Protein AF-A0A0G4H220-F1 (afdb_monomer)

Structure (mmCIF, N/CA/C/O backbone):
data_AF-A0A0G4H220-F1
#
_entry.id   AF-A0A0G4H220-F1
#
loop_
_atom_site.group_PDB
_atom_site.id
_atom_site.type_symbol
_atom_site.label_atom_id
_atom_site.label_alt_id
_atom_site.label_comp_id
_atom_site.label_asym_id
_atom_site.label_entity_id
_atom_site.label_seq_id
_atom_site.pdbx_PDB_ins_code
_atom_site.Cartn_x
_atom_site.Cartn_y
_atom_site.Cartn_z
_atom_site.occupancy
_atom_site.B_iso_or_equiv
_atom_site.auth_seq_id
_atom_site.auth_comp_id
_atom_site.auth_asym_id
_atom_site.auth_atom_id
_atom_site.pdbx_PDB_model_num
ATOM 1 N N . MET A 1 1 ? -36.417 -8.375 0.318 1.00 46.00 1 MET A N 1
ATOM 2 C CA . MET A 1 1 ? -36.221 -7.123 1.076 1.00 46.00 1 MET A CA 1
ATOM 3 C C . MET A 1 1 ? -35.565 -7.498 2.408 1.00 46.00 1 MET A C 1
ATOM 5 O O . MET A 1 1 ? -36.260 -7.709 3.387 1.00 46.00 1 MET A O 1
ATOM 9 N N . PHE A 1 2 ? -34.244 -7.704 2.404 1.00 44.09 2 PHE A N 1
ATOM 10 C CA . PHE A 1 2 ? -33.433 -8.088 3.571 1.00 44.09 2 PHE A CA 1
ATOM 11 C C . PHE A 1 2 ? -32.199 -7.177 3.580 1.00 44.09 2 PHE A C 1
ATOM 13 O O . PHE A 1 2 ? -31.219 -7.518 2.941 1.00 44.09 2 PHE A O 1
ATOM 20 N N . ASN A 1 3 ? -32.277 -5.989 4.188 1.00 45.78 3 ASN A N 1
ATOM 21 C CA . ASN A 1 3 ? -31.142 -5.046 4.247 1.00 45.78 3 ASN A CA 1
ATOM 22 C C . ASN A 1 3 ? -31.143 -4.159 5.513 1.00 45.78 3 ASN A C 1
ATOM 24 O O . ASN A 1 3 ? -30.631 -3.052 5.487 1.00 45.78 3 ASN A O 1
ATOM 28 N N . PHE A 1 4 ? -31.739 -4.612 6.625 1.00 47.53 4 PHE A N 1
ATOM 29 C CA . PHE A 1 4 ? -31.898 -3.774 7.831 1.00 47.53 4 PHE A CA 1
ATOM 30 C C . PHE A 1 4 ? -31.315 -4.355 9.131 1.00 47.53 4 PHE A C 1
ATOM 32 O O . PHE A 1 4 ? -31.505 -3.761 10.186 1.00 47.53 4 PHE A O 1
ATOM 39 N N . ILE A 1 5 ? -30.605 -5.492 9.100 1.00 49.41 5 ILE A N 1
ATOM 40 C CA . ILE A 1 5 ? -30.052 -6.107 10.330 1.00 49.41 5 ILE A CA 1
ATOM 41 C C . ILE A 1 5 ? -28.543 -5.852 10.508 1.00 49.41 5 ILE A C 1
ATOM 43 O O . ILE A 1 5 ? -28.019 -6.036 11.602 1.00 49.41 5 ILE A O 1
ATOM 47 N N . THR A 1 6 ? -27.829 -5.352 9.499 1.00 52.66 6 THR A N 1
ATOM 48 C CA . THR A 1 6 ? -26.380 -5.109 9.623 1.00 52.66 6 THR A CA 1
ATOM 49 C C . THR A 1 6 ? -26.038 -3.844 10.416 1.00 52.66 6 THR A C 1
ATOM 51 O O . THR A 1 6 ? -25.061 -3.855 11.157 1.00 52.66 6 THR A O 1
ATOM 54 N N . ASP A 1 7 ? -26.869 -2.799 10.380 1.00 45.06 7 ASP A N 1
ATOM 55 C CA . ASP A 1 7 ? -26.530 -1.514 11.024 1.00 45.06 7 ASP A CA 1
ATOM 56 C C . ASP A 1 7 ? -26.681 -1.512 12.556 1.00 45.06 7 ASP A C 1
ATOM 58 O O . ASP A 1 7 ? -26.101 -0.673 13.240 1.00 45.06 7 ASP A O 1
ATOM 62 N N . ALA A 1 8 ? -27.439 -2.452 13.131 1.00 49.69 8 ALA A N 1
ATOM 63 C CA . ALA A 1 8 ? -27.701 -2.477 14.574 1.00 49.69 8 ALA A CA 1
ATOM 64 C C . ALA A 1 8 ? -26.658 -3.267 15.386 1.00 49.69 8 ALA A C 1
ATOM 66 O O . ALA A 1 8 ? -26.559 -3.084 16.598 1.00 49.69 8 ALA A O 1
ATOM 67 N N . VAL A 1 9 ? -25.879 -4.143 14.741 1.00 54.00 9 VAL A N 1
ATOM 68 C CA . VAL A 1 9 ? -24.847 -4.959 15.414 1.00 54.00 9 VAL A CA 1
ATOM 69 C C . VAL A 1 9 ? -23.484 -4.258 15.399 1.00 54.00 9 VAL A C 1
ATOM 71 O O . VAL A 1 9 ? -22.640 -4.488 16.264 1.00 54.00 9 VAL A O 1
ATOM 74 N N . PHE A 1 10 ? -23.291 -3.337 14.461 1.00 52.81 10 PHE A N 1
ATOM 75 C CA . PHE A 1 10 ? -22.040 -2.641 14.217 1.00 52.81 10 PHE A CA 1
ATOM 76 C C . PHE A 1 10 ? -22.232 -1.154 14.506 1.00 52.81 10 PHE A C 1
ATOM 78 O O . PHE A 1 10 ? -22.573 -0.373 13.626 1.00 52.81 10 PHE A O 1
ATOM 85 N N . GLY A 1 11 ? -22.070 -0.763 15.773 1.00 53.66 11 GLY A N 1
ATOM 86 C CA . GLY A 1 11 ? -22.220 0.634 16.184 1.00 53.66 11 GLY A CA 1
ATOM 87 C C . GLY A 1 11 ? -21.346 1.608 15.365 1.00 53.66 11 GLY A C 1
ATOM 88 O O . GLY A 1 11 ? -20.391 1.186 14.709 1.00 53.66 11 GLY A O 1
ATOM 89 N N . PRO A 1 12 ? -21.594 2.931 15.458 1.00 58.03 12 PRO A N 1
ATOM 90 C CA . PRO A 1 12 ? -20.960 3.994 14.648 1.00 58.03 12 PRO A CA 1
ATOM 91 C C . PRO A 1 12 ? -19.426 4.119 14.788 1.00 58.03 12 PRO A C 1
ATOM 93 O O . PRO A 1 12 ? -18.810 5.045 14.262 1.00 58.03 12 PRO A O 1
ATOM 96 N N . ALA A 1 13 ? -18.794 3.211 15.526 1.00 66.56 13 ALA A N 1
ATOM 97 C CA . ALA A 1 13 ? -17.362 3.147 15.749 1.00 66.56 13 ALA A CA 1
ATOM 98 C C . ALA A 1 13 ? -16.624 2.205 14.776 1.00 66.56 13 ALA A C 1
ATOM 100 O O . ALA A 1 13 ? -15.396 2.277 14.735 1.00 66.56 13 ALA A O 1
ATOM 101 N N . ASN A 1 14 ? -17.340 1.390 13.990 1.00 88.38 14 ASN A N 1
ATOM 102 C CA . ASN A 1 14 ? -16.739 0.420 13.075 1.00 88.38 14 ASN A CA 1
ATOM 103 C C . ASN A 1 14 ? -15.966 1.056 11.913 1.00 88.38 14 ASN A C 1
ATOM 105 O O . ASN A 1 14 ? -16.309 2.130 11.421 1.00 88.38 14 ASN A O 1
ATOM 109 N N . VAL A 1 15 ? -14.918 0.362 11.463 1.00 93.38 15 VAL A N 1
ATOM 110 C CA . VAL A 1 15 ? -14.175 0.714 10.246 1.00 93.38 15 VAL A CA 1
ATOM 111 C C . VAL A 1 15 ? -15.078 0.515 9.027 1.00 93.38 15 VAL A C 1
ATOM 113 O O . VAL A 1 15 ? -15.599 -0.575 8.816 1.00 93.38 15 VAL A O 1
ATOM 116 N N . THR A 1 16 ? -15.269 1.554 8.222 1.00 94.88 16 THR A N 1
ATOM 117 C CA . THR A 1 16 ? -16.134 1.518 7.028 1.00 94.88 16 THR A CA 1
ATOM 118 C C . THR A 1 16 ? -15.334 1.302 5.736 1.00 94.88 16 THR A C 1
ATOM 120 O O . THR A 1 16 ? -14.143 1.639 5.698 1.00 94.88 16 THR A O 1
ATOM 123 N N . PRO A 1 17 ? -15.961 0.795 4.656 1.00 95.88 17 PRO A N 1
ATOM 124 C CA . PRO A 1 17 ? -15.345 0.732 3.326 1.00 95.88 17 PRO A CA 1
ATOM 125 C C . PRO A 1 17 ? -14.801 2.084 2.858 1.00 95.88 17 PRO A C 1
ATOM 127 O O . PRO A 1 17 ? -13.698 2.161 2.322 1.00 95.88 17 PRO A O 1
ATOM 130 N N . GLU A 1 18 ? -15.512 3.174 3.145 1.00 96.00 18 GLU A N 1
ATOM 131 C CA . GLU A 1 18 ? -15.099 4.534 2.808 1.00 96.00 18 GLU A CA 1
ATOM 132 C C . GLU A 1 18 ? -13.804 4.927 3.528 1.00 96.00 18 GLU A C 1
ATOM 134 O O . GLU A 1 18 ? -12.898 5.493 2.914 1.00 96.00 18 GLU A O 1
ATOM 139 N N . GLN A 1 19 ? -13.666 4.593 4.815 1.00 96.44 19 GLN A N 1
ATOM 140 C CA . GLN A 1 19 ? -12.426 4.842 5.557 1.00 96.44 19 GLN A CA 1
ATOM 141 C C . GLN A 1 19 ? -11.256 4.021 5.006 1.00 96.44 19 GLN A C 1
ATOM 143 O O . GLN A 1 19 ? -10.149 4.547 4.878 1.00 96.44 19 GLN A O 1
ATOM 148 N N . VAL A 1 20 ? -11.495 2.758 4.646 1.00 97.31 20 VAL A N 1
ATOM 149 C CA . VAL A 1 20 ? -10.484 1.902 4.010 1.00 97.31 20 VAL A CA 1
ATOM 150 C C . VAL A 1 20 ? -10.080 2.468 2.647 1.00 97.31 20 VAL A C 1
ATOM 152 O O . VAL A 1 20 ? -8.888 2.569 2.360 1.00 97.31 20 VAL A O 1
ATOM 155 N N . LYS A 1 21 ? -11.033 2.943 1.837 1.00 97.50 21 LYS A N 1
ATOM 156 C CA . LYS A 1 21 ? -10.768 3.610 0.553 1.00 97.50 21 LYS A CA 1
ATOM 157 C C . LYS A 1 21 ? -9.918 4.869 0.726 1.00 97.50 21 LYS A C 1
ATOM 159 O O . LYS A 1 21 ? -8.971 5.080 -0.037 1.00 97.50 21 LYS A O 1
ATOM 164 N N . VAL A 1 22 ? -10.203 5.687 1.741 1.00 97.62 22 VAL A N 1
ATOM 165 C CA . VAL A 1 22 ? -9.387 6.865 2.080 1.00 97.62 22 VAL A CA 1
ATOM 166 C C . VAL A 1 22 ? -7.973 6.450 2.490 1.00 97.62 22 VAL A C 1
ATOM 168 O O . VAL A 1 22 ? -7.010 7.019 1.977 1.00 97.62 22 VAL A O 1
ATOM 171 N N . ALA A 1 23 ? -7.823 5.442 3.353 1.00 97.38 23 ALA A N 1
ATOM 172 C CA . ALA A 1 23 ? -6.515 4.939 3.779 1.00 97.38 23 ALA A CA 1
ATOM 173 C C . ALA A 1 23 ? -5.698 4.373 2.602 1.00 97.38 23 ALA A C 1
ATOM 175 O O . ALA A 1 23 ? -4.531 4.726 2.429 1.00 97.38 23 ALA A O 1
ATOM 176 N N . ARG A 1 24 ? -6.332 3.583 1.728 1.00 96.94 24 ARG A N 1
ATOM 177 C CA . ARG A 1 24 ? -5.756 3.057 0.480 1.00 96.94 24 ARG A CA 1
ATOM 178 C C . ARG A 1 24 ? -5.288 4.170 -0.459 1.00 96.94 24 ARG A C 1
ATOM 180 O O . ARG A 1 24 ? -4.199 4.101 -1.026 1.00 96.94 24 ARG A O 1
ATOM 187 N N . THR A 1 25 ? -6.093 5.221 -0.595 1.00 97.06 25 THR A N 1
ATOM 188 C CA . THR A 1 25 ? -5.760 6.393 -1.418 1.00 97.06 25 THR A CA 1
ATOM 189 C C . THR A 1 25 ? -4.585 7.172 -0.825 1.00 97.06 25 THR A C 1
ATOM 191 O O . THR A 1 25 ? -3.693 7.582 -1.563 1.00 97.06 25 THR A O 1
ATOM 194 N N . LYS A 1 26 ? -4.541 7.351 0.504 1.00 97.19 26 LYS A N 1
ATOM 195 C CA . LYS A 1 26 ? -3.396 7.966 1.198 1.00 97.19 26 LYS A CA 1
ATOM 196 C C . LYS A 1 26 ? -2.114 7.162 0.963 1.00 97.19 26 LYS A C 1
ATOM 198 O O . LYS A 1 26 ? -1.091 7.755 0.640 1.00 97.19 26 LYS A O 1
ATOM 203 N N . TRP A 1 27 ? -2.188 5.833 1.049 1.00 96.00 27 TRP A N 1
ATOM 204 C CA . TRP A 1 27 ? -1.058 4.946 0.760 1.00 96.00 27 TRP A CA 1
ATOM 205 C C . TRP A 1 27 ? -0.572 5.056 -0.683 1.00 96.00 27 TRP A C 1
ATOM 207 O O . TRP A 1 27 ? 0.619 5.239 -0.907 1.00 96.00 27 TRP A O 1
ATOM 217 N N . THR A 1 28 ? -1.496 5.043 -1.645 1.00 95.31 28 THR A N 1
ATOM 218 C CA . THR A 1 28 ? -1.185 5.213 -3.074 1.00 95.31 28 THR A CA 1
ATOM 219 C C . THR A 1 28 ? -0.437 6.523 -3.316 1.00 95.31 28 THR A C 1
ATOM 221 O O . THR A 1 28 ? 0.682 6.513 -3.817 1.00 95.31 28 THR A O 1
ATOM 224 N N . LYS A 1 29 ? -0.986 7.642 -2.826 1.00 95.62 29 LYS A N 1
ATOM 225 C CA . LYS A 1 29 ? -0.352 8.962 -2.949 1.00 95.62 29 LYS A CA 1
ATOM 226 C C . LYS A 1 29 ? 1.021 9.022 -2.284 1.00 95.62 29 LYS A C 1
ATOM 228 O O . LYS A 1 29 ? 1.922 9.667 -2.808 1.00 95.62 29 LYS A O 1
ATOM 233 N N . ALA A 1 30 ? 1.191 8.375 -1.132 1.00 91.88 30 ALA A N 1
ATOM 234 C CA . ALA A 1 30 ? 2.481 8.325 -0.457 1.00 91.88 30 ALA A CA 1
ATOM 235 C C . ALA A 1 30 ? 3.520 7.546 -1.282 1.00 91.88 30 ALA A C 1
ATOM 237 O O . ALA A 1 30 ? 4.636 8.032 -1.454 1.00 91.88 30 ALA A O 1
ATOM 238 N N . MET A 1 31 ? 3.148 6.396 -1.851 1.00 90.19 31 MET A N 1
ATOM 239 C CA . MET A 1 31 ? 4.022 5.608 -2.730 1.00 90.19 31 MET A CA 1
ATOM 240 C C . MET A 1 31 ? 4.413 6.382 -3.994 1.00 90.19 31 MET A C 1
ATOM 242 O O . MET A 1 31 ? 5.591 6.452 -4.337 1.00 90.19 31 MET A O 1
ATOM 246 N N . GLU A 1 32 ? 3.443 7.017 -4.647 1.00 92.62 32 GLU A N 1
ATOM 247 C CA . GLU A 1 32 ? 3.649 7.804 -5.871 1.00 92.62 32 GLU A CA 1
ATOM 248 C C . GLU A 1 32 ? 4.423 9.103 -5.621 1.00 92.62 32 GLU A C 1
ATOM 250 O O . GLU A 1 32 ? 5.075 9.626 -6.521 1.00 92.62 32 GLU A O 1
ATOM 255 N N . SER A 1 33 ? 4.417 9.615 -4.385 1.00 92.38 33 SER A N 1
ATOM 256 C CA . SER A 1 33 ? 5.203 10.798 -4.024 1.00 92.38 33 SER A CA 1
ATOM 257 C C . SER A 1 33 ? 6.712 10.550 -4.001 1.00 92.38 33 SER A C 1
ATOM 259 O O . SER A 1 33 ? 7.472 11.518 -3.951 1.00 92.38 33 SER A O 1
ATOM 261 N N . LEU A 1 34 ? 7.139 9.278 -3.994 1.00 86.25 34 LEU A N 1
ATOM 262 C CA . LEU A 1 34 ? 8.536 8.853 -3.850 1.00 86.25 34 LEU A CA 1
ATOM 263 C C . LEU A 1 34 ? 9.223 9.430 -2.597 1.00 86.25 34 LEU A C 1
ATOM 265 O O . LEU A 1 34 ? 10.443 9.573 -2.552 1.00 86.25 34 LEU A O 1
ATOM 269 N N . LYS A 1 35 ? 8.434 9.772 -1.572 1.00 86.12 35 LYS A N 1
ATOM 270 C CA . LYS A 1 35 ? 8.891 10.304 -0.285 1.00 86.12 35 LYS A CA 1
ATOM 271 C C . LYS A 1 35 ? 8.699 9.249 0.794 1.00 86.12 35 LYS A C 1
ATOM 273 O O . LYS A 1 35 ? 7.572 9.050 1.262 1.00 86.12 35 LYS A O 1
ATOM 278 N N . PRO A 1 36 ? 9.761 8.548 1.209 1.00 80.81 36 PRO A N 1
ATOM 279 C CA . PRO A 1 36 ? 9.611 7.430 2.127 1.00 80.81 36 PRO A CA 1
ATOM 280 C C . PRO A 1 36 ? 9.024 7.833 3.483 1.00 80.81 36 PRO A C 1
ATOM 282 O O . PRO A 1 36 ? 8.303 7.056 4.104 1.00 80.81 36 PRO A O 1
ATOM 285 N N . GLU A 1 37 ? 9.273 9.060 3.933 1.00 83.81 37 GLU A N 1
ATOM 286 C CA . GLU A 1 37 ? 8.681 9.616 5.144 1.00 83.81 37 GLU A CA 1
ATOM 287 C C . GLU A 1 37 ? 7.153 9.721 5.069 1.00 83.81 37 GLU A C 1
ATOM 289 O O . GLU A 1 37 ? 6.486 9.542 6.087 1.00 83.81 37 GLU A O 1
ATOM 294 N N . GLU A 1 38 ? 6.584 9.963 3.885 1.00 89.31 38 GLU A N 1
ATOM 295 C CA . GLU A 1 38 ? 5.131 9.998 3.695 1.00 89.31 38 GLU A CA 1
ATOM 296 C C . GLU A 1 38 ? 4.536 8.594 3.788 1.00 89.31 38 GLU A C 1
ATOM 298 O O . GLU A 1 38 ? 3.486 8.412 4.400 1.00 89.31 38 GLU A O 1
ATOM 303 N N . VAL A 1 39 ? 5.240 7.583 3.270 1.00 88.62 39 VAL A N 1
ATOM 304 C CA . VAL A 1 39 ? 4.829 6.176 3.386 1.00 88.62 39 VAL A CA 1
ATOM 305 C C . VAL A 1 39 ? 4.880 5.728 4.847 1.00 88.62 39 VAL A C 1
ATOM 307 O O . VAL A 1 39 ? 3.904 5.187 5.362 1.00 88.62 39 VAL A O 1
ATOM 310 N N . VAL A 1 40 ? 5.985 6.001 5.548 1.00 84.81 40 VAL A N 1
ATOM 311 C CA . VAL A 1 40 ? 6.202 5.576 6.943 1.00 84.81 40 VAL A CA 1
ATOM 312 C C . VAL A 1 40 ? 5.171 6.179 7.908 1.00 84.81 40 VAL A C 1
ATOM 314 O O . VAL A 1 40 ? 4.767 5.506 8.859 1.00 84.81 40 VAL A O 1
ATOM 317 N N . LYS A 1 41 ? 4.698 7.409 7.663 1.00 90.38 41 LYS A N 1
ATOM 318 C CA . LYS A 1 41 ? 3.666 8.073 8.487 1.00 90.38 41 LYS A CA 1
ATOM 319 C C . LYS A 1 41 ? 2.328 7.330 8.523 1.00 90.38 41 LYS A C 1
ATOM 321 O O . LYS A 1 41 ? 1.570 7.537 9.463 1.00 90.38 41 LYS A O 1
ATOM 326 N N . LEU A 1 42 ? 2.040 6.480 7.536 1.00 93.44 42 LEU A N 1
ATOM 327 C CA . LEU A 1 42 ? 0.779 5.733 7.450 1.00 93.44 42 LEU A CA 1
ATOM 328 C C . LEU A 1 42 ? 0.758 4.465 8.312 1.00 93.44 42 LEU A C 1
ATOM 330 O O . LEU A 1 42 ? -0.291 3.843 8.478 1.00 93.44 42 LEU A O 1
ATOM 334 N N . TYR A 1 43 ? 1.908 4.052 8.841 1.00 91.88 43 TYR A N 1
ATOM 335 C CA . TYR A 1 43 ? 2.030 2.848 9.655 1.00 91.88 43 TYR A CA 1
ATOM 336 C C . TYR A 1 43 ? 1.982 3.189 11.142 1.00 91.88 43 TYR A C 1
ATOM 338 O O . TYR A 1 43 ? 2.522 4.207 11.584 1.00 91.88 43 TYR A O 1
ATOM 346 N N . ALA A 1 44 ? 1.411 2.291 11.941 1.00 90.25 44 ALA A N 1
ATOM 347 C CA . ALA A 1 44 ? 1.437 2.388 13.397 1.00 90.25 44 ALA A CA 1
ATOM 348 C C . ALA A 1 44 ? 2.845 2.106 13.959 1.00 90.25 44 ALA A C 1
ATOM 350 O O . ALA A 1 44 ? 3.605 1.355 13.336 1.00 90.25 44 ALA A O 1
ATOM 351 N N . PRO A 1 45 ? 3.232 2.660 15.127 1.00 84.62 45 PRO A N 1
ATOM 352 C CA . PRO A 1 45 ? 4.548 2.451 15.753 1.00 84.62 45 PRO A CA 1
ATOM 353 C C . PRO A 1 45 ? 4.981 0.996 15.957 1.00 84.62 45 PRO A C 1
ATOM 355 O O . PRO A 1 45 ? 6.166 0.732 16.076 1.00 84.62 45 PRO A O 1
ATOM 358 N N . GLN A 1 46 ? 4.047 0.056 15.950 1.00 83.62 46 GLN A N 1
ATOM 359 C CA . GLN A 1 46 ? 4.268 -1.377 16.112 1.00 83.62 46 GLN A CA 1
ATOM 360 C C . GLN A 1 46 ? 3.999 -2.174 14.827 1.00 83.62 46 GLN A C 1
ATOM 362 O O . GLN A 1 46 ? 3.743 -3.374 14.896 1.00 83.62 46 GLN A O 1
ATOM 367 N N . ALA A 1 47 ? 3.974 -1.507 13.671 1.00 83.00 47 ALA A N 1
ATOM 368 C CA . ALA A 1 47 ? 3.604 -2.151 12.422 1.00 83.00 47 ALA A CA 1
ATOM 369 C C . ALA A 1 47 ? 4.575 -3.271 12.019 1.00 83.00 47 ALA A C 1
ATOM 371 O O . ALA A 1 47 ? 5.781 -3.190 12.278 1.00 83.00 47 ALA A O 1
ATOM 372 N N . LEU A 1 48 ? 4.023 -4.283 11.350 1.00 79.75 48 LEU A N 1
ATOM 373 C CA . LEU A 1 48 ? 4.742 -5.399 10.748 1.00 79.75 48 LEU A CA 1
ATOM 374 C C . LEU A 1 48 ? 4.600 -5.346 9.220 1.00 79.75 48 LEU A C 1
ATOM 376 O O . LEU A 1 48 ? 3.481 -5.302 8.705 1.00 79.75 48 LEU A O 1
ATOM 380 N N . LEU A 1 49 ? 5.726 -5.378 8.505 1.00 75.62 49 LEU A N 1
ATOM 381 C CA . LEU A 1 49 ? 5.764 -5.521 7.046 1.00 75.62 49 LEU A CA 1
ATOM 382 C C . LEU A 1 49 ? 6.265 -6.914 6.666 1.00 75.62 49 LEU A C 1
ATOM 384 O O . LEU A 1 49 ? 7.328 -7.331 7.122 1.00 75.62 49 LEU A O 1
ATOM 388 N N . LEU A 1 50 ? 5.512 -7.583 5.794 1.00 74.88 50 LEU A N 1
ATOM 389 C CA . LEU A 1 50 ? 5.843 -8.855 5.157 1.00 74.88 50 LEU A CA 1
ATOM 390 C C . LEU A 1 50 ? 5.757 -8.643 3.636 1.00 74.88 50 LEU A C 1
ATOM 392 O O . LEU A 1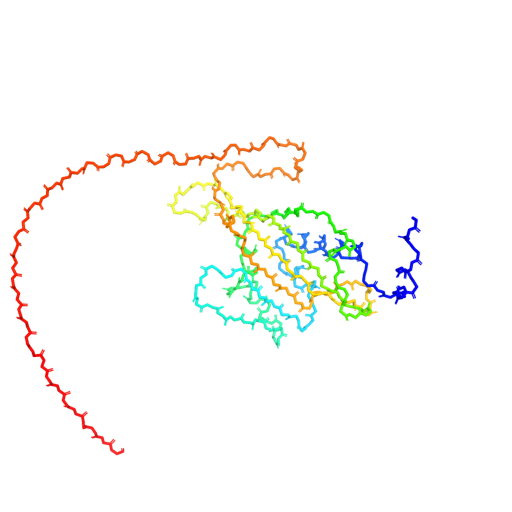 50 ? 4.711 -8.246 3.117 1.00 74.88 50 LEU A O 1
ATOM 396 N N . GLY A 1 51 ? 6.879 -8.789 2.934 1.00 61.06 51 GLY A N 1
ATOM 397 C CA . GLY A 1 51 ? 7.051 -8.259 1.579 1.00 61.06 51 GLY A CA 1
ATOM 398 C C . GLY A 1 51 ? 6.996 -9.280 0.442 1.00 61.06 51 GLY A C 1
ATOM 399 O O . GLY A 1 51 ? 6.993 -10.490 0.652 1.00 61.06 51 GLY A O 1
ATOM 400 N N . LEU A 1 52 ? 7.015 -8.724 -0.776 1.00 56.44 52 LEU A N 1
ATOM 401 C CA . LEU A 1 52 ? 7.187 -9.405 -2.060 1.00 56.44 52 LEU A CA 1
ATOM 402 C C . LEU A 1 52 ? 8.623 -9.941 -2.172 1.00 56.44 52 LEU A C 1
ATOM 404 O O . LEU A 1 52 ? 9.479 -9.301 -2.779 1.00 56.44 52 LEU A O 1
ATOM 408 N N . GLU A 1 53 ? 8.925 -11.074 -1.551 1.00 52.97 53 GLU A N 1
ATOM 409 C CA . GLU A 1 53 ? 10.235 -11.708 -1.715 1.00 52.97 53 GLU A CA 1
ATOM 410 C C . GLU A 1 53 ? 10.272 -12.510 -3.021 1.00 52.97 53 GLU A C 1
ATOM 412 O O . GLU A 1 53 ? 9.537 -13.480 -3.197 1.00 52.97 53 GLU A O 1
ATOM 417 N N . GLN A 1 54 ? 11.126 -12.078 -3.953 1.00 39.59 54 GLN A N 1
ATOM 418 C CA . GLN A 1 54 ? 11.540 -12.870 -5.118 1.00 39.59 54 GLN A CA 1
ATOM 419 C C . GLN A 1 54 ? 12.977 -13.404 -4.988 1.00 39.59 54 GLN A C 1
ATOM 421 O O . GLN A 1 54 ? 13.449 -14.090 -5.889 1.00 39.59 54 GLN A O 1
ATOM 426 N N . GLU A 1 55 ? 13.664 -13.144 -3.872 1.00 39.44 55 GLU A N 1
ATOM 427 C CA . GLU A 1 55 ? 15.009 -13.662 -3.608 1.00 39.44 55 GLU A CA 1
ATOM 428 C C . GLU A 1 55 ? 14.971 -14.546 -2.359 1.00 39.44 55 GLU A C 1
ATOM 430 O O . GLU A 1 55 ? 14.644 -14.095 -1.266 1.00 39.44 55 GLU A O 1
ATOM 435 N N . ALA A 1 56 ? 15.249 -15.833 -2.551 1.00 33.12 56 ALA A N 1
ATOM 436 C CA . ALA A 1 56 ? 15.006 -16.939 -1.628 1.00 33.12 56 ALA A CA 1
ATOM 437 C C . ALA A 1 56 ? 15.844 -16.951 -0.323 1.00 33.12 56 ALA A C 1
ATOM 439 O O . ALA A 1 56 ? 16.026 -18.018 0.256 1.00 33.12 56 ALA A O 1
ATOM 440 N N . GLU A 1 57 ? 16.366 -15.816 0.156 1.00 31.88 57 GLU A N 1
ATOM 441 C CA . GLU A 1 57 ? 17.333 -15.790 1.271 1.00 31.88 57 GLU A CA 1
ATOM 442 C C . GLU A 1 57 ? 17.064 -14.764 2.386 1.00 31.88 57 GLU A C 1
ATOM 444 O O . GLU A 1 57 ? 17.849 -14.680 3.331 1.00 31.88 57 GLU A O 1
ATOM 449 N N . THR A 1 58 ? 15.967 -14.002 2.364 1.00 38.31 58 THR A N 1
ATOM 450 C CA . THR A 1 58 ? 15.741 -12.961 3.386 1.00 38.31 58 THR A CA 1
ATOM 451 C C . THR A 1 58 ? 14.391 -13.045 4.077 1.00 38.31 58 THR A C 1
ATOM 453 O O . THR A 1 58 ? 13.702 -12.040 4.139 1.00 38.31 58 THR A O 1
ATOM 456 N N . GLU A 1 59 ? 14.084 -14.168 4.739 1.00 35.19 59 GLU A N 1
ATOM 457 C CA . GLU A 1 59 ? 13.043 -14.203 5.779 1.00 35.19 59 GLU A CA 1
ATOM 458 C C . GLU A 1 59 ? 13.393 -13.205 6.905 1.00 35.19 59 GLU A C 1
ATOM 460 O O . GLU A 1 59 ? 14.035 -13.532 7.907 1.00 35.19 59 GLU A O 1
ATOM 465 N N . ARG A 1 60 ? 12.996 -11.940 6.758 1.00 41.66 60 ARG A N 1
ATOM 466 C CA . ARG A 1 60 ? 13.057 -10.947 7.834 1.00 41.66 60 ARG A CA 1
ATOM 467 C C . ARG A 1 60 ? 11.683 -10.332 8.017 1.00 41.66 60 ARG A C 1
ATOM 469 O O . ARG A 1 60 ? 11.328 -9.345 7.384 1.00 41.66 60 ARG A O 1
ATOM 476 N N . CYS A 1 61 ? 10.939 -10.877 8.977 1.00 38.00 61 CYS A N 1
ATOM 477 C CA . CYS A 1 61 ? 9.839 -10.179 9.632 1.00 38.00 61 CYS A CA 1
ATOM 478 C C . CYS A 1 61 ? 10.381 -8.887 10.253 1.00 38.00 61 CYS A C 1
ATOM 480 O O . CYS A 1 61 ? 11.030 -8.921 11.301 1.00 38.00 61 CYS A O 1
ATOM 482 N N . VAL A 1 62 ? 10.142 -7.742 9.617 1.00 46.09 62 VAL A N 1
ATOM 483 C CA . VAL A 1 62 ? 10.635 -6.470 10.144 1.00 46.09 62 VAL A CA 1
ATOM 484 C C . VAL A 1 62 ? 9.558 -5.835 11.015 1.00 46.09 62 VAL A C 1
ATOM 486 O O . VAL A 1 62 ? 8.633 -5.183 10.533 1.00 46.09 62 VAL A O 1
ATOM 489 N N . GLY A 1 63 ? 9.675 -6.045 12.325 1.00 38.34 63 GLY A N 1
ATOM 490 C CA . GLY A 1 63 ? 8.924 -5.286 13.321 1.00 38.34 63 GLY A CA 1
ATOM 491 C C . GLY A 1 63 ? 9.555 -3.911 13.563 1.00 38.34 63 GLY A C 1
ATOM 492 O O . GLY A 1 63 ? 10.776 -3.777 13.626 1.00 38.34 63 GLY A O 1
ATOM 493 N N . ARG A 1 64 ? 8.723 -2.884 13.758 1.00 41.00 64 ARG A N 1
ATOM 494 C CA . ARG A 1 64 ? 9.107 -1.491 14.069 1.00 41.00 64 ARG A CA 1
ATOM 495 C C . ARG A 1 64 ? 9.682 -1.296 15.491 1.00 41.00 64 ARG A C 1
ATOM 497 O O . ARG A 1 64 ? 9.397 -0.304 16.150 1.00 41.00 64 ARG A O 1
ATOM 504 N N . GLN A 1 65 ? 10.501 -2.220 15.999 1.00 43.72 65 GLN A N 1
ATOM 505 C CA . GLN A 1 65 ? 11.199 -1.987 17.277 1.00 43.72 65 GLN A CA 1
ATOM 506 C C . GLN A 1 65 ? 12.343 -0.967 17.157 1.00 43.72 65 GLN A C 1
ATOM 508 O O . GLN A 1 65 ? 12.820 -0.473 18.173 1.00 43.72 65 GLN A O 1
ATOM 513 N N . ASP A 1 66 ? 12.713 -0.577 15.934 1.00 43.59 66 ASP A N 1
ATOM 514 C CA . ASP A 1 66 ? 13.655 0.507 15.676 1.00 43.59 66 ASP A CA 1
ATOM 515 C C . ASP A 1 66 ? 13.120 1.408 14.535 1.00 43.59 66 ASP A C 1
ATOM 517 O O . ASP A 1 66 ? 12.973 0.942 13.399 1.00 43.59 66 ASP A O 1
ATOM 521 N N . PRO A 1 67 ? 12.787 2.690 14.795 1.00 44.16 67 PRO A N 1
ATOM 522 C CA . PRO A 1 67 ? 12.429 3.670 13.762 1.00 44.16 67 PRO A CA 1
ATOM 523 C C . PRO A 1 67 ? 13.489 3.775 12.660 1.00 44.16 67 PRO A C 1
ATOM 525 O O . PRO A 1 67 ? 13.152 4.010 11.497 1.00 44.16 67 PRO A O 1
ATOM 528 N N . GLY A 1 68 ? 14.751 3.529 13.025 1.00 42.19 68 GLY A N 1
ATOM 529 C CA . GLY A 1 68 ? 15.869 3.439 12.109 1.00 42.19 68 GLY A CA 1
ATOM 530 C C . GLY A 1 68 ? 15.714 2.307 11.108 1.00 42.19 68 GLY A C 1
ATOM 531 O O . GLY A 1 68 ? 16.199 2.461 10.007 1.00 42.19 68 GLY A O 1
ATOM 532 N N . VAL A 1 69 ? 14.989 1.220 11.393 1.00 46.53 69 VAL A N 1
ATOM 533 C CA . VAL A 1 69 ? 14.857 0.079 10.472 1.00 46.53 69 VAL A CA 1
ATOM 534 C C . VAL A 1 69 ? 13.783 0.302 9.410 1.00 46.53 69 VAL A C 1
ATOM 536 O O . 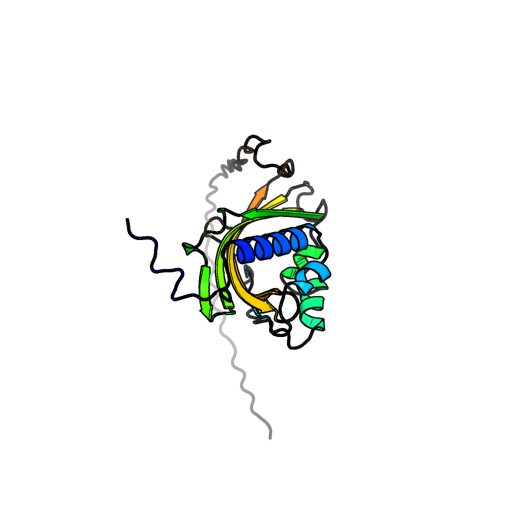VAL A 1 69 ? 14.025 -0.042 8.265 1.00 46.53 69 VAL A O 1
ATOM 539 N N . LEU A 1 70 ? 12.654 0.957 9.699 1.00 45.88 70 LEU A N 1
ATOM 540 C CA . LEU A 1 70 ? 11.752 1.404 8.619 1.00 45.88 70 LEU A CA 1
ATOM 541 C C . LEU A 1 70 ? 12.426 2.473 7.758 1.00 45.88 70 LEU A C 1
ATOM 543 O O . LEU A 1 70 ? 12.316 2.437 6.538 1.00 45.88 70 LEU A O 1
ATOM 547 N N . GLN A 1 71 ? 13.188 3.372 8.383 1.00 44.88 71 GLN A N 1
ATOM 548 C CA . GLN A 1 71 ? 13.986 4.353 7.660 1.00 44.88 71 GLN A CA 1
ATOM 549 C C . GLN A 1 71 ? 15.166 3.713 6.90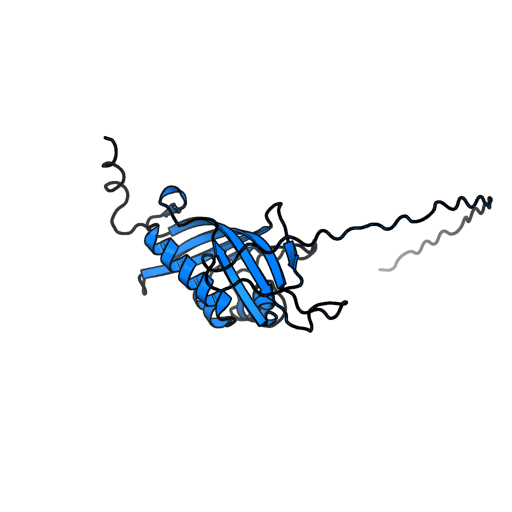5 1.00 44.88 71 GLN A C 1
ATOM 551 O O . GLN A 1 71 ? 15.479 4.181 5.825 1.00 44.88 71 GLN A O 1
ATOM 556 N N . CYS A 1 72 ? 15.759 2.616 7.384 1.00 40.25 72 CYS A N 1
ATOM 557 C CA . CYS A 1 72 ? 16.854 1.862 6.749 1.00 40.25 72 CYS A CA 1
ATOM 558 C C . CYS A 1 72 ? 16.337 0.904 5.662 1.00 40.25 72 CYS A C 1
ATOM 560 O O . CYS A 1 72 ? 16.998 0.695 4.648 1.00 40.25 72 CYS A O 1
ATOM 562 N N . ILE A 1 73 ? 15.096 0.423 5.780 1.00 45.47 73 ILE A N 1
ATOM 563 C CA . ILE A 1 73 ? 14.351 -0.136 4.650 1.00 45.47 73 ILE A CA 1
ATOM 564 C C . ILE A 1 73 ? 14.135 0.967 3.616 1.00 45.47 73 ILE A C 1
ATOM 566 O O . ILE A 1 73 ? 14.229 0.659 2.450 1.00 45.47 73 ILE A O 1
ATOM 570 N N . CYS A 1 74 ? 13.953 2.237 3.982 1.00 43.81 74 CYS A N 1
ATOM 571 C CA . CYS A 1 74 ? 13.908 3.345 3.018 1.00 43.81 74 CYS A CA 1
ATOM 572 C C . CYS A 1 74 ? 15.293 3.881 2.578 1.00 43.81 74 CYS A C 1
ATOM 574 O O . CYS A 1 74 ? 15.371 4.587 1.577 1.00 43.81 74 CYS A O 1
ATOM 576 N N . GLN A 1 75 ? 16.379 3.585 3.304 1.00 41.03 75 GLN A N 1
ATOM 577 C CA . GLN A 1 75 ? 17.713 4.190 3.129 1.00 41.03 75 GLN A CA 1
ATOM 578 C C . GLN A 1 75 ? 18.842 3.187 2.826 1.00 41.03 75 GLN A C 1
ATOM 580 O O . GLN A 1 75 ? 19.994 3.608 2.742 1.00 41.03 75 GLN A O 1
ATOM 585 N N . GLY A 1 76 ? 18.568 1.893 2.613 1.00 37.19 76 GLY A N 1
ATOM 586 C CA . GLY A 1 76 ? 19.604 1.018 2.053 1.00 37.19 76 GLY A CA 1
ATOM 587 C C . GLY A 1 76 ? 19.395 -0.494 1.974 1.00 37.19 76 GLY A C 1
ATOM 588 O O . GLY A 1 76 ? 20.194 -1.106 1.273 1.00 37.19 76 GLY A O 1
ATOM 589 N N . GLN A 1 77 ? 18.428 -1.141 2.650 1.00 42.25 77 GLN A N 1
ATOM 590 C CA . GLN A 1 77 ? 18.425 -2.627 2.720 1.00 42.25 77 GLN A CA 1
ATOM 591 C C . GLN A 1 77 ? 17.046 -3.337 2.776 1.00 42.25 77 GLN A C 1
ATOM 593 O O . GLN A 1 77 ? 16.934 -4.402 3.377 1.00 42.25 77 GLN A O 1
ATOM 598 N N . GLY A 1 78 ? 15.977 -2.817 2.154 1.00 45.03 78 GLY A N 1
ATOM 599 C CA . GLY A 1 78 ? 14.697 -3.556 2.084 1.00 45.03 78 GLY A CA 1
ATOM 600 C C . GLY A 1 78 ? 13.720 -3.100 0.993 1.00 45.03 78 GLY A C 1
ATOM 601 O O . GLY A 1 78 ? 14.016 -2.188 0.230 1.00 45.03 78 GLY A O 1
ATOM 602 N N . ALA A 1 79 ? 12.535 -3.723 0.916 1.00 44.38 79 ALA A N 1
ATOM 603 C CA . ALA A 1 79 ? 11.563 -3.536 -0.175 1.00 44.38 79 ALA A CA 1
ATOM 604 C C . ALA A 1 79 ? 11.026 -2.094 -0.345 1.00 44.38 79 ALA A C 1
ATOM 606 O O . ALA A 1 79 ? 10.695 -1.695 -1.459 1.00 44.38 79 ALA A O 1
ATOM 607 N N . VAL A 1 80 ? 10.992 -1.277 0.718 1.00 47.25 80 VAL A N 1
ATOM 608 C CA . VAL A 1 80 ? 10.629 0.159 0.623 1.00 47.25 80 VAL A CA 1
ATOM 609 C C . VAL A 1 80 ? 11.807 1.011 0.100 1.00 47.25 80 VAL A C 1
ATOM 611 O O . VAL A 1 80 ? 11.601 2.134 -0.343 1.00 47.25 80 VAL A O 1
ATOM 614 N N . CYS A 1 81 ? 13.031 0.469 0.024 1.00 51.59 81 CYS A N 1
ATOM 615 C CA . CYS A 1 81 ? 14.218 1.146 -0.528 1.00 51.59 81 CYS A CA 1
ATOM 616 C C . CYS A 1 81 ? 14.119 1.270 -2.041 1.00 51.59 81 CYS A C 1
ATOM 618 O O . CYS A 1 81 ? 14.675 2.193 -2.635 1.00 51.59 81 CYS A O 1
ATOM 620 N N . ALA A 1 82 ? 13.394 0.337 -2.664 1.00 53.19 82 ALA A N 1
ATOM 621 C CA . ALA A 1 82 ? 13.117 0.392 -4.083 1.00 53.19 82 ALA A CA 1
ATOM 622 C C . ALA A 1 82 ? 12.377 1.691 -4.444 1.00 53.19 82 ALA A C 1
ATOM 624 O O . ALA A 1 82 ? 12.657 2.240 -5.502 1.00 53.19 82 ALA A O 1
ATOM 625 N N . VAL A 1 83 ? 11.569 2.255 -3.528 1.00 56.66 83 VAL A N 1
ATOM 626 C CA . VAL A 1 83 ? 10.899 3.555 -3.715 1.00 56.66 83 VAL A CA 1
ATOM 627 C C . VAL A 1 83 ? 11.893 4.676 -3.997 1.00 56.66 83 VAL A C 1
ATOM 629 O O . VAL A 1 83 ? 11.678 5.456 -4.915 1.00 56.66 83 VAL A O 1
ATOM 632 N N . CYS A 1 84 ? 13.019 4.718 -3.283 1.00 61.12 84 CYS A N 1
ATOM 633 C CA . CYS A 1 84 ? 14.068 5.714 -3.514 1.00 61.12 84 CYS A CA 1
ATOM 634 C C . CYS A 1 84 ? 14.839 5.490 -4.822 1.00 61.12 84 CYS A C 1
ATOM 636 O O . CYS A 1 84 ? 15.452 6.419 -5.340 1.00 61.12 84 CYS A O 1
ATOM 638 N N . ALA A 1 85 ? 14.851 4.255 -5.328 1.00 68.75 85 ALA A N 1
ATOM 639 C CA . ALA A 1 85 ? 15.504 3.897 -6.583 1.00 68.75 85 ALA A CA 1
ATOM 640 C C . ALA A 1 85 ? 14.590 4.095 -7.804 1.00 68.75 85 ALA A C 1
ATOM 642 O O . ALA A 1 85 ? 15.051 3.987 -8.940 1.00 68.75 85 ALA A O 1
ATOM 643 N N . TRP A 1 86 ? 13.299 4.353 -7.587 1.00 80.00 86 TRP A N 1
ATOM 644 C CA . TRP A 1 86 ? 12.338 4.603 -8.649 1.00 80.00 86 TRP A CA 1
ATOM 645 C C . TRP A 1 86 ? 12.314 6.087 -9.010 1.00 80.00 86 TRP A C 1
ATOM 647 O O . TRP A 1 86 ? 12.259 6.968 -8.158 1.00 80.00 86 TRP A O 1
ATOM 657 N N . LYS A 1 87 ? 12.328 6.361 -10.310 1.00 87.31 87 LYS A N 1
ATOM 658 C CA . LYS A 1 87 ? 12.108 7.679 -10.899 1.00 87.31 87 LYS A CA 1
ATOM 659 C C . LYS A 1 87 ? 10.621 8.022 -10.938 1.00 87.31 87 LYS A C 1
ATOM 661 O O . LYS A 1 87 ? 10.266 9.193 -10.818 1.00 87.31 87 LYS A O 1
ATOM 666 N N . ARG A 1 88 ? 9.769 7.014 -11.163 1.00 89.62 88 ARG A N 1
ATOM 667 C CA . ARG A 1 88 ? 8.305 7.129 -11.222 1.00 89.62 88 ARG A CA 1
ATOM 668 C C . ARG A 1 88 ? 7.645 5.848 -10.734 1.00 89.62 88 ARG A C 1
ATOM 670 O O . ARG A 1 88 ? 8.173 4.753 -10.940 1.00 89.62 88 ARG A O 1
ATOM 677 N N . VAL A 1 89 ? 6.483 6.016 -10.114 1.00 90.25 89 VAL A N 1
ATOM 678 C CA . VAL A 1 89 ? 5.609 4.945 -9.636 1.00 90.25 89 VAL A CA 1
ATOM 679 C C . VAL A 1 89 ? 4.176 5.292 -9.994 1.00 90.25 89 VAL A C 1
ATOM 681 O O . VAL A 1 89 ? 3.792 6.452 -9.874 1.00 90.25 89 VAL A O 1
ATOM 684 N N . LYS A 1 90 ? 3.399 4.284 -10.389 1.00 93.50 90 LYS A N 1
ATOM 685 C CA . LYS A 1 90 ? 1.939 4.359 -10.489 1.00 93.50 90 LYS A CA 1
ATOM 686 C C . LYS A 1 90 ? 1.339 3.118 -9.840 1.00 93.50 90 LYS A C 1
ATOM 688 O O . LYS A 1 90 ? 1.847 2.014 -10.051 1.00 93.50 90 LYS A O 1
ATOM 693 N N . VAL A 1 91 ? 0.279 3.288 -9.055 1.00 93.94 91 VAL A N 1
ATOM 694 C CA . VAL A 1 91 ? -0.463 2.174 -8.446 1.00 93.94 91 VAL A CA 1
ATOM 695 C C . VAL A 1 91 ? -1.873 2.126 -9.022 1.00 93.94 91 VAL A C 1
ATOM 697 O O . VAL A 1 91 ? -2.640 3.075 -8.893 1.00 93.94 91 VAL A O 1
ATOM 700 N N . GLU A 1 92 ? -2.254 0.984 -9.585 1.00 95.25 92 GLU A N 1
ATOM 701 C CA . GLU A 1 92 ? -3.603 0.743 -10.100 1.00 95.25 92 GLU A CA 1
ATOM 702 C C . GLU A 1 92 ? -4.283 -0.374 -9.311 1.00 95.25 92 GLU A C 1
ATOM 704 O O . GLU A 1 92 ? -3.788 -1.498 -9.244 1.00 95.25 92 GLU A O 1
ATOM 709 N N . TRP A 1 93 ? -5.430 -0.077 -8.706 1.00 95.75 93 TRP A N 1
ATOM 710 C CA . TRP A 1 93 ? -6.219 -1.056 -7.955 1.00 95.75 93 TRP A CA 1
ATOM 711 C C . TRP A 1 93 ? -7.185 -1.790 -8.879 1.00 95.75 93 TRP A C 1
ATOM 713 O O . TRP A 1 93 ? -7.857 -1.158 -9.688 1.00 95.75 93 TRP A O 1
ATOM 723 N N . ALA A 1 94 ? -7.310 -3.110 -8.718 1.00 92.50 94 ALA A N 1
ATOM 724 C CA . ALA A 1 94 ? -8.178 -3.920 -9.575 1.00 92.50 94 ALA A CA 1
ATOM 725 C C . ALA A 1 94 ? -9.680 -3.642 -9.371 1.00 92.50 94 ALA A C 1
ATOM 727 O O . ALA A 1 94 ? -10.473 -3.842 -10.286 1.00 92.50 94 ALA A O 1
ATOM 728 N N . ALA A 1 95 ? -10.080 -3.215 -8.169 1.00 92.31 95 ALA A N 1
ATOM 729 C CA . ALA A 1 95 ? -11.473 -2.945 -7.821 1.00 92.31 95 ALA A CA 1
ATOM 730 C C . ALA A 1 95 ? -11.595 -1.820 -6.783 1.00 92.31 95 ALA A C 1
ATOM 732 O O . ALA A 1 95 ? -10.648 -1.504 -6.050 1.00 92.31 95 ALA A O 1
ATOM 733 N N . ASP A 1 96 ? -12.780 -1.212 -6.702 1.00 94.56 96 ASP A N 1
ATOM 734 C CA . ASP A 1 96 ? -13.104 -0.297 -5.609 1.00 94.56 96 ASP A CA 1
ATOM 735 C C . ASP A 1 96 ? -13.327 -1.055 -4.292 1.00 94.56 96 ASP A C 1
ATOM 737 O O . ASP A 1 96 ? -13.545 -2.262 -4.299 1.00 94.56 96 ASP A O 1
ATOM 741 N N . VAL A 1 97 ? -13.238 -0.358 -3.158 1.00 94.88 97 VAL A N 1
ATOM 742 C CA . VAL A 1 97 ? -13.452 -0.981 -1.844 1.00 94.88 97 VAL A CA 1
ATOM 743 C C . VAL A 1 97 ? -14.946 -1.151 -1.593 1.00 94.88 97 VAL A C 1
ATOM 745 O O . VAL A 1 97 ? -15.685 -0.166 -1.565 1.00 94.88 97 VAL A O 1
ATOM 748 N N . THR A 1 98 ? -15.378 -2.382 -1.350 1.00 94.44 98 THR A N 1
ATOM 749 C CA . THR A 1 98 ? -16.757 -2.718 -0.992 1.00 94.44 98 THR A CA 1
ATOM 750 C C . THR A 1 98 ? -16.863 -3.183 0.461 1.00 94.44 98 THR A C 1
ATOM 752 O O . THR A 1 98 ? -15.863 -3.399 1.146 1.00 94.44 98 THR A O 1
ATOM 755 N N . ALA A 1 99 ? -18.094 -3.345 0.957 1.00 92.19 99 ALA A N 1
ATOM 756 C CA . ALA A 1 99 ? -18.337 -3.900 2.289 1.00 92.19 99 ALA A CA 1
ATOM 757 C C . ALA A 1 99 ? -17.827 -5.342 2.442 1.00 92.19 99 ALA A C 1
ATOM 759 O O . ALA A 1 99 ? -17.436 -5.727 3.540 1.00 92.19 99 ALA A O 1
ATOM 760 N N . GLU A 1 100 ? -17.796 -6.120 1.357 1.00 93.31 100 GLU A N 1
ATOM 761 C CA . GLU A 1 100 ? -17.337 -7.514 1.365 1.00 93.31 100 GLU A CA 1
ATOM 762 C C . GLU A 1 100 ? -15.808 -7.625 1.472 1.00 93.31 100 GLU A C 1
ATOM 764 O O . GLU A 1 100 ? -15.292 -8.632 1.955 1.00 93.31 100 GLU A O 1
ATOM 769 N N . ASP A 1 101 ? -15.080 -6.568 1.096 1.00 94.00 101 ASP A N 1
ATOM 770 C CA . ASP A 1 101 ? -13.616 -6.518 1.171 1.00 94.00 101 ASP A CA 1
ATOM 771 C C . ASP A 1 101 ? -13.093 -6.186 2.578 1.00 94.00 101 ASP A C 1
ATOM 773 O O . ASP A 1 101 ? -11.883 -6.247 2.817 1.00 94.00 101 ASP A O 1
ATOM 777 N N . VAL A 1 102 ? -13.978 -5.796 3.506 1.00 96.12 102 VAL A N 1
ATOM 778 C CA . VAL A 1 102 ? -13.623 -5.329 4.852 1.00 96.12 102 VAL A CA 1
ATOM 779 C C . VAL A 1 102 ? -14.038 -6.360 5.895 1.00 96.12 102 VAL A C 1
ATOM 781 O O . VAL A 1 102 ? -15.208 -6.498 6.238 1.00 96.12 102 VAL A O 1
ATOM 784 N N . ILE A 1 103 ? -13.048 -7.051 6.458 1.00 96.00 103 ILE A N 1
ATOM 785 C CA . ILE A 1 103 ? -13.248 -8.033 7.525 1.00 96.00 103 ILE A CA 1
ATOM 786 C C . ILE A 1 103 ? -12.956 -7.363 8.867 1.00 96.00 103 ILE A C 1
ATOM 788 O O . ILE A 1 103 ? -11.799 -7.099 9.197 1.00 96.00 103 ILE A O 1
ATOM 792 N N . HIS A 1 104 ? -13.984 -7.091 9.668 1.00 94.50 104 HIS A N 1
ATOM 793 C CA . HIS A 1 104 ? -13.803 -6.531 11.010 1.00 94.50 104 HIS A CA 1
ATOM 794 C C . HIS A 1 104 ? -13.165 -7.553 11.951 1.00 94.50 104 HIS A C 1
ATOM 796 O O . HIS A 1 104 ? -13.658 -8.669 12.096 1.00 94.50 104 HIS A O 1
ATOM 802 N N . LEU A 1 105 ? -12.083 -7.149 12.617 1.00 92.69 105 LEU A N 1
ATOM 803 C CA . LEU A 1 105 ? -11.483 -7.928 13.704 1.00 92.69 105 LEU A CA 1
ATOM 804 C C . LEU A 1 105 ? -12.060 -7.481 15.048 1.00 92.69 105 LEU A C 1
ATOM 806 O O . LEU A 1 105 ? -12.402 -8.298 15.897 1.00 92.69 105 LEU A O 1
ATOM 810 N N . GLU A 1 106 ? -12.193 -6.166 15.212 1.00 90.75 106 GLU A N 1
ATOM 811 C CA . GLU A 1 106 ? -12.812 -5.504 16.355 1.00 90.75 106 GLU A CA 1
ATOM 812 C C . GLU A 1 106 ? -13.549 -4.247 15.869 1.00 90.75 106 GLU A C 1
ATOM 814 O O . GLU A 1 106 ? -13.522 -3.889 14.693 1.00 90.75 106 GLU A O 1
ATOM 819 N N . THR A 1 107 ? -14.154 -3.498 16.790 1.00 88.25 107 THR A N 1
ATOM 820 C CA . THR A 1 107 ? -14.793 -2.212 16.475 1.00 88.25 107 THR A CA 1
ATOM 821 C C . THR A 1 107 ? -13.816 -1.212 15.850 1.00 88.25 107 THR A C 1
ATOM 823 O O . THR A 1 107 ? -14.187 -0.425 14.992 1.00 88.25 107 THR A O 1
ATOM 826 N N . THR A 1 108 ? -12.545 -1.233 16.257 1.00 94.25 108 THR A N 1
ATOM 827 C CA . THR A 1 108 ? -11.546 -0.248 15.805 1.00 94.25 108 THR A CA 1
ATOM 828 C C . THR A 1 108 ? -10.537 -0.809 14.812 1.00 94.25 108 THR A C 1
ATOM 830 O O . THR A 1 108 ? -9.589 -0.107 14.467 1.00 94.25 108 THR A O 1
ATOM 833 N N . SER A 1 109 ? -10.705 -2.047 14.349 1.00 95.62 109 SER A N 1
ATOM 834 C CA . SER A 1 109 ? -9.729 -2.708 13.485 1.00 95.62 109 SER A CA 1
ATOM 835 C C . SER A 1 109 ? -10.394 -3.579 12.428 1.00 95.62 109 SER A C 1
ATOM 837 O O . SER A 1 109 ? -11.431 -4.203 12.652 1.00 95.62 109 SER A O 1
ATOM 839 N N . ALA A 1 110 ? -9.784 -3.616 11.250 1.00 97.12 110 ALA A N 1
ATOM 840 C CA . ALA A 1 110 ? -10.275 -4.404 10.131 1.00 97.12 110 ALA A CA 1
ATOM 841 C C . ALA A 1 110 ? -9.123 -4.866 9.243 1.00 9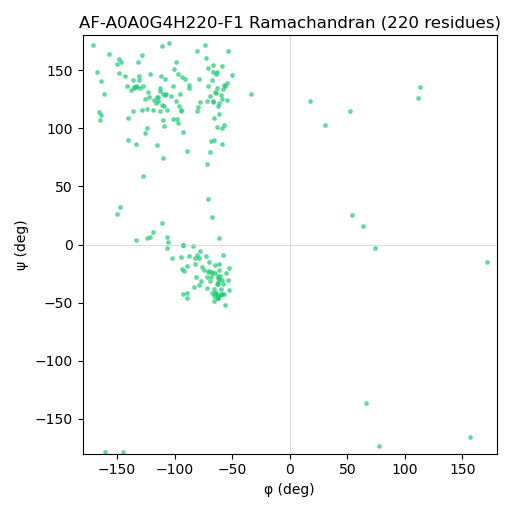7.12 110 ALA A C 1
ATOM 843 O O . ALA A 1 110 ? -8.071 -4.228 9.194 1.00 97.12 110 ALA A O 1
ATOM 844 N N . VAL A 1 111 ? -9.345 -5.960 8.527 1.00 97.75 111 VAL A N 1
ATOM 845 C CA . VAL A 1 111 ? -8.487 -6.435 7.447 1.00 97.75 111 VAL A CA 1
ATOM 846 C C . VAL A 1 111 ? -9.132 -6.062 6.123 1.00 97.75 111 VAL A C 1
ATOM 848 O O . VAL A 1 111 ? -10.333 -6.239 5.939 1.00 97.75 111 VAL A O 1
ATOM 851 N N . TYR A 1 112 ? -8.318 -5.573 5.199 1.00 97.69 112 TYR A N 1
ATOM 852 C CA . TYR A 1 112 ? -8.683 -5.329 3.811 1.00 97.69 112 TYR A CA 1
ATOM 853 C C . TYR A 1 112 ? -7.662 -6.010 2.912 1.00 97.69 112 TYR A C 1
ATOM 855 O O . TYR A 1 112 ? -6.463 -5.939 3.175 1.00 97.69 112 TYR A O 1
ATOM 863 N N . SER A 1 113 ? -8.122 -6.679 1.859 1.00 96.56 113 SER A N 1
ATOM 864 C CA . SER A 1 113 ? -7.245 -7.311 0.873 1.00 96.56 113 SER A CA 1
ATOM 865 C C . SER A 1 113 ? -7.669 -6.938 -0.533 1.00 96.56 113 SER A C 1
ATOM 867 O O . SER A 1 113 ? -8.858 -6.884 -0.819 1.00 96.56 113 SER A O 1
ATOM 869 N N . SER A 1 114 ? -6.711 -6.710 -1.426 1.00 96.94 114 SER A N 1
ATOM 870 C CA . SER A 1 114 ? -7.015 -6.401 -2.822 1.00 96.94 114 SER A CA 1
ATOM 871 C C . SER A 1 114 ? -5.847 -6.719 -3.745 1.00 96.94 114 SER A C 1
ATOM 873 O O . SER A 1 114 ? -4.711 -6.909 -3.305 1.00 96.94 114 SER A O 1
ATOM 875 N N . TYR A 1 115 ? -6.151 -6.790 -5.034 1.00 96.44 115 TYR A N 1
ATOM 876 C CA . TYR A 1 115 ? -5.169 -6.909 -6.099 1.00 96.44 115 TYR A CA 1
ATOM 877 C C . TYR A 1 115 ? -4.823 -5.522 -6.630 1.00 96.44 115 TYR A C 1
ATOM 879 O O . TYR A 1 115 ? -5.686 -4.643 -6.725 1.00 96.44 115 TYR A O 1
ATOM 887 N N . PHE A 1 116 ? -3.560 -5.335 -6.988 1.00 95.50 116 PHE A N 1
ATOM 888 C CA . PHE A 1 116 ? -3.084 -4.107 -7.598 1.00 95.50 116 PHE A CA 1
ATOM 889 C C . PHE A 1 116 ? -1.973 -4.390 -8.603 1.00 95.50 116 PHE A C 1
ATOM 891 O O . PHE A 1 116 ? -1.270 -5.402 -8.532 1.00 95.50 116 PHE A O 1
ATOM 898 N N . THR A 1 117 ? -1.818 -3.455 -9.526 1.00 94.88 117 THR A N 1
ATOM 899 C CA . THR A 1 117 ? -0.705 -3.389 -10.457 1.00 94.88 117 THR A CA 1
ATOM 900 C C . THR A 1 117 ? 0.178 -2.217 -10.055 1.00 94.88 117 THR A C 1
ATOM 902 O O . THR A 1 117 ? -0.302 -1.101 -9.858 1.00 94.88 117 THR A O 1
ATOM 905 N N . LEU A 1 118 ? 1.475 -2.472 -9.915 1.00 93.12 118 LEU A N 1
ATOM 906 C CA . LEU A 1 118 ? 2.487 -1.465 -9.629 1.00 93.12 118 LEU A CA 1
ATOM 907 C C . LEU A 1 118 ? 3.351 -1.258 -10.869 1.00 93.12 118 LEU A C 1
ATOM 909 O O . LEU A 1 118 ? 4.040 -2.181 -11.305 1.00 93.12 118 LEU A O 1
ATOM 913 N N . TYR A 1 119 ? 3.351 -0.041 -11.395 1.00 92.12 119 TYR A N 1
ATOM 914 C CA . TYR A 1 119 ? 4.262 0.366 -12.455 1.00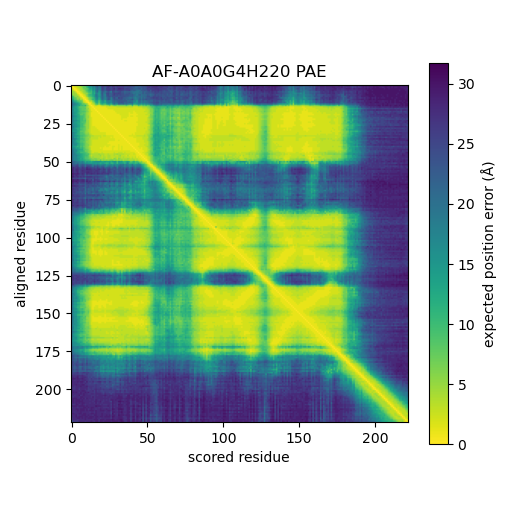 92.12 119 TYR A CA 1
ATOM 915 C C . TYR A 1 119 ? 5.460 1.055 -11.821 1.00 92.12 119 TYR A C 1
ATOM 917 O O . TYR A 1 119 ? 5.277 1.955 -10.999 1.00 92.12 119 TYR A O 1
ATOM 925 N N . THR A 1 120 ? 6.679 0.647 -12.179 1.00 89.25 120 THR A N 1
ATOM 926 C CA . THR A 1 120 ? 7.903 1.299 -11.687 1.00 89.25 120 THR A CA 1
ATOM 927 C C . THR A 1 120 ? 8.904 1.529 -12.808 1.00 89.25 120 THR A C 1
ATOM 929 O O . THR A 1 120 ? 9.151 0.640 -13.623 1.00 89.25 120 THR A O 1
ATOM 932 N N . ASP A 1 121 ? 9.491 2.722 -12.831 1.00 88.25 121 ASP A N 1
ATOM 933 C CA . ASP A 1 121 ? 10.585 3.109 -13.724 1.00 88.25 121 ASP A CA 1
ATOM 934 C C . ASP A 1 121 ? 11.801 3.462 -12.859 1.00 88.25 121 ASP A C 1
ATOM 936 O O . ASP A 1 121 ? 11.700 4.304 -11.968 1.00 88.25 121 ASP A O 1
ATOM 940 N N . LYS A 1 122 ? 12.945 2.813 -13.099 1.00 79.19 122 LYS A N 1
ATOM 941 C CA . LYS A 1 122 ? 14.223 3.078 -12.403 1.00 79.19 122 LYS A CA 1
ATOM 942 C C . LYS A 1 122 ? 15.114 4.087 -13.145 1.00 79.19 122 LYS A C 1
ATOM 944 O O . LYS A 1 122 ? 16.192 4.419 -12.665 1.00 79.19 122 LYS A O 1
ATOM 949 N N . GLY A 1 123 ? 14.675 4.593 -14.294 1.00 76.44 123 GLY A N 1
ATOM 950 C CA . GLY A 1 123 ? 15.456 5.431 -15.194 1.00 76.44 123 GLY A CA 1
ATOM 951 C C . GLY A 1 123 ? 16.465 4.645 -16.040 1.00 76.44 123 GLY A C 1
ATOM 952 O O . GLY A 1 123 ? 16.519 3.416 -16.020 1.00 76.44 123 GLY A O 1
ATOM 953 N N . GLU A 1 124 ? 17.295 5.383 -16.784 1.00 64.88 124 GLU A N 1
ATOM 954 C CA . GLU A 1 124 ? 18.276 4.847 -17.751 1.00 64.88 124 GLU A CA 1
ATOM 955 C C . GLU A 1 124 ? 19.350 3.943 -17.120 1.00 64.88 124 GLU A C 1
ATOM 957 O O . GLU A 1 124 ? 20.010 3.174 -17.811 1.00 64.88 124 GLU A O 1
ATOM 962 N N . THR A 1 125 ? 19.521 3.998 -15.800 1.00 57.44 125 THR A N 1
ATOM 963 C CA . THR A 1 125 ? 20.523 3.230 -15.051 1.00 57.44 125 THR A CA 1
ATOM 964 C C . THR A 1 125 ? 20.073 1.808 -14.689 1.00 57.44 125 THR A C 1
ATOM 966 O O . THR A 1 125 ? 20.841 1.068 -14.078 1.00 57.44 125 THR A O 1
ATOM 969 N N . GLY A 1 126 ? 18.845 1.405 -15.042 1.00 49.94 126 GLY A N 1
ATOM 970 C CA . GLY A 1 126 ? 18.212 0.171 -14.561 1.00 49.94 126 GLY A CA 1
ATOM 971 C C . GLY A 1 126 ? 18.381 -1.096 -15.410 1.00 49.94 126 GLY A C 1
ATOM 972 O O . GLY A 1 126 ? 17.854 -2.134 -15.008 1.00 49.94 126 GLY A O 1
ATOM 973 N N . GLY A 1 127 ? 19.075 -1.060 -16.554 1.00 48.84 127 GLY A N 1
ATOM 974 C CA . GLY A 1 127 ? 19.154 -2.212 -17.462 1.00 48.84 127 GLY A CA 1
ATOM 975 C C . GLY A 1 127 ? 20.521 -2.418 -18.114 1.00 48.84 127 GLY A C 1
ATOM 976 O O . GLY A 1 127 ? 21.105 -1.488 -18.660 1.00 48.84 127 GLY A O 1
ATOM 977 N N . LEU A 1 128 ? 20.975 -3.677 -18.148 1.00 47.44 128 LEU A N 1
ATOM 978 C CA . LEU A 1 128 ? 22.160 -4.155 -18.886 1.00 47.44 128 LEU A CA 1
ATOM 979 C C . LEU A 1 128 ? 22.103 -3.886 -20.407 1.00 47.44 128 LEU A C 1
ATOM 981 O O . LEU A 1 128 ? 23.102 -4.079 -21.091 1.00 47.44 128 LEU A O 1
ATOM 985 N N . LEU A 1 129 ? 20.954 -3.438 -20.928 1.00 48.44 129 LEU A N 1
ATOM 986 C CA . LEU A 1 129 ? 20.694 -3.210 -22.353 1.00 48.44 129 LEU A CA 1
ATOM 987 C C . LEU A 1 129 ? 20.345 -1.750 -22.712 1.00 48.44 129 LEU A C 1
ATOM 989 O O . LEU A 1 129 ? 19.941 -1.489 -23.839 1.00 48.44 129 LEU A O 1
ATOM 993 N N . GLY A 1 130 ? 20.515 -0.784 -21.799 1.00 49.97 130 GLY A N 1
ATOM 994 C CA . GLY A 1 130 ? 20.533 0.650 -22.149 1.00 49.97 130 GLY A CA 1
ATOM 995 C C . GLY A 1 130 ? 19.242 1.254 -22.729 1.00 49.97 130 GLY A C 1
ATOM 996 O O . GLY A 1 130 ? 19.294 2.344 -23.293 1.00 49.97 130 GLY A O 1
ATOM 997 N N . GLY A 1 131 ? 18.093 0.586 -22.605 1.00 54.78 131 GLY A N 1
ATOM 998 C CA . GLY A 1 131 ? 16.794 1.108 -23.036 1.00 54.78 131 GLY A CA 1
ATOM 999 C C . GLY A 1 131 ? 15.962 1.604 -21.856 1.00 54.78 131 GLY A C 1
ATOM 1000 O O . GLY A 1 131 ? 15.764 0.865 -20.892 1.00 54.78 131 GLY A O 1
ATOM 1001 N N . GLY A 1 132 ? 15.463 2.841 -21.933 1.00 66.12 132 GLY A N 1
ATOM 1002 C CA . GLY A 1 132 ? 14.429 3.338 -21.024 1.00 66.12 132 GLY A CA 1
ATOM 1003 C C . GLY A 1 132 ? 13.180 2.455 -21.103 1.00 66.12 132 GLY A C 1
ATOM 1004 O O . GLY A 1 132 ? 12.744 2.074 -22.188 1.00 66.12 132 GLY A O 1
ATOM 1005 N N . GLY A 1 133 ? 12.628 2.091 -19.953 1.00 82.00 133 GLY A N 1
ATOM 1006 C CA . GLY A 1 133 ? 11.490 1.188 -19.861 1.00 82.00 133 GLY A CA 1
ATOM 1007 C C . GLY A 1 133 ? 10.943 1.146 -18.444 1.00 82.00 133 GLY A C 1
ATOM 1008 O O . GLY A 1 133 ? 11.539 1.695 -17.517 1.00 82.00 133 GLY A O 1
ATOM 1009 N N . PHE A 1 134 ? 9.806 0.487 -18.271 1.00 88.25 134 PHE A N 1
ATOM 1010 C CA . PHE A 1 134 ? 9.178 0.320 -16.967 1.00 88.25 134 PHE A CA 1
ATOM 1011 C C . PHE A 1 134 ? 8.853 -1.147 -16.705 1.00 88.25 134 PHE A C 1
ATOM 1013 O O . PHE A 1 134 ? 8.838 -1.996 -17.595 1.00 88.25 134 PHE A O 1
ATOM 1020 N N . THR A 1 135 ? 8.613 -1.452 -15.439 1.00 87.75 135 THR A N 1
ATOM 1021 C CA . THR A 1 135 ? 8.148 -2.763 -14.995 1.00 87.75 135 THR A CA 1
ATOM 1022 C C . THR A 1 135 ? 6.703 -2.662 -14.556 1.00 87.75 135 THR A C 1
ATOM 1024 O O . THR A 1 135 ? 6.321 -1.672 -13.933 1.00 87.75 135 THR A O 1
ATOM 1027 N N . LYS A 1 136 ? 5.918 -3.691 -14.859 1.00 91.75 136 LYS A N 1
ATOM 1028 C CA . LYS A 1 136 ? 4.547 -3.870 -14.393 1.00 91.75 136 LYS A CA 1
ATOM 1029 C C . LYS A 1 136 ? 4.533 -5.069 -13.455 1.00 91.75 136 LYS A C 1
ATOM 1031 O O . LYS A 1 136 ? 4.857 -6.182 -13.854 1.00 91.75 136 LYS A O 1
ATOM 1036 N N . THR A 1 137 ? 4.229 -4.832 -12.188 1.00 89.31 137 THR A N 1
ATOM 1037 C CA . THR A 1 137 ? 4.225 -5.859 -11.142 1.00 89.31 137 THR A CA 1
ATOM 1038 C C . THR A 1 137 ? 2.798 -6.124 -10.703 1.00 89.31 137 THR A C 1
ATOM 1040 O O . THR A 1 137 ? 2.133 -5.225 -10.191 1.00 89.31 137 THR A O 1
ATOM 1043 N N . HIS A 1 138 ? 2.337 -7.360 -10.864 1.00 90.12 138 HIS A N 1
ATOM 1044 C CA . HIS A 1 138 ? 1.007 -7.776 -10.441 1.00 90.12 138 HIS A CA 1
ATOM 1045 C C . HIS A 1 138 ? 1.065 -8.392 -9.045 1.00 90.12 138 HIS A C 1
ATOM 1047 O O . HIS A 1 138 ? 1.648 -9.463 -8.846 1.00 90.12 138 HIS A O 1
ATOM 1053 N N . ALA A 1 139 ? 0.434 -7.741 -8.072 1.00 91.38 139 ALA A N 1
ATOM 1054 C CA . ALA A 1 139 ? 0.528 -8.120 -6.670 1.00 91.38 139 ALA A CA 1
ATOM 1055 C C . ALA A 1 139 ? -0.844 -8.197 -5.988 1.00 91.38 139 ALA A C 1
ATOM 1057 O O . ALA A 1 139 ? -1.833 -7.592 -6.405 1.00 91.38 139 ALA A O 1
ATOM 1058 N N . LYS A 1 140 ? -0.891 -8.965 -4.902 1.00 94.44 140 LYS A N 1
ATOM 1059 C CA . LYS A 1 140 ? -1.980 -8.964 -3.930 1.00 94.44 140 LYS A CA 1
ATOM 1060 C C . LYS A 1 140 ? -1.450 -8.403 -2.626 1.00 94.44 140 LYS A C 1
ATOM 1062 O O . LYS A 1 140 ? -0.379 -8.800 -2.177 1.00 94.44 140 LYS A O 1
ATOM 1067 N N . VAL A 1 141 ? -2.215 -7.515 -2.011 1.00 93.94 141 VAL A N 1
ATOM 1068 C CA . VAL A 1 141 ? -1.898 -6.936 -0.709 1.00 93.94 141 VAL A CA 1
ATOM 1069 C C . VAL A 1 141 ? -3.010 -7.215 0.287 1.00 93.94 141 VAL A C 1
ATOM 1071 O O . VAL A 1 141 ? -4.187 -7.238 -0.074 1.00 93.94 141 VAL A O 1
ATOM 1074 N N . SER A 1 142 ? -2.624 -7.388 1.544 1.00 96.25 142 SER A N 1
ATOM 1075 C CA . SER A 1 142 ? -3.502 -7.408 2.704 1.00 96.25 142 SER A CA 1
ATOM 1076 C C . SER A 1 142 ? -3.004 -6.387 3.723 1.00 96.25 142 SER A C 1
ATOM 1078 O O . SER A 1 142 ? -1.851 -6.438 4.159 1.00 96.25 142 SER A O 1
ATOM 1080 N N . PHE A 1 143 ? -3.884 -5.473 4.121 1.00 96.88 143 PHE A N 1
ATOM 1081 C CA . PHE A 1 143 ? -3.653 -4.507 5.186 1.00 96.88 143 PHE A CA 1
ATOM 1082 C C . PHE A 1 143 ? -4.515 -4.842 6.397 1.00 96.88 143 PHE A C 1
ATOM 1084 O O . PHE A 1 143 ? -5.732 -4.970 6.279 1.00 96.88 143 PHE A O 1
ATOM 1091 N N . THR A 1 144 ? -3.898 -4.899 7.572 1.00 97.44 144 THR A N 1
ATOM 1092 C CA . THR A 1 144 ? -4.621 -4.813 8.844 1.00 97.44 144 THR A CA 1
ATOM 1093 C C . THR A 1 144 ? -4.566 -3.374 9.321 1.00 97.44 144 THR A C 1
ATOM 1095 O O . THR A 1 144 ? -3.484 -2.849 9.584 1.00 97.44 144 THR A O 1
ATOM 1098 N N . TYR A 1 145 ? -5.725 -2.746 9.458 1.00 97.75 145 TYR A N 1
ATOM 1099 C CA . TYR A 1 145 ? -5.880 -1.376 9.923 1.00 97.75 145 TYR A CA 1
ATOM 1100 C C . TYR A 1 145 ? -6.292 -1.313 11.390 1.00 97.75 145 TYR A C 1
ATOM 1102 O O . TYR A 1 145 ? -7.020 -2.176 11.888 1.00 97.75 145 TYR A O 1
ATOM 1110 N N . LYS A 1 146 ? -5.899 -0.227 12.056 1.00 96.44 146 LYS A N 1
ATOM 1111 C CA . LYS A 1 146 ? -6.458 0.198 13.340 1.00 96.44 146 LYS A CA 1
ATOM 1112 C C . LYS A 1 146 ? -6.785 1.682 13.309 1.00 96.44 146 LYS A C 1
ATOM 1114 O O . LYS A 1 146 ? -5.979 2.490 12.862 1.00 96.44 146 LYS A O 1
ATOM 1119 N N . LYS A 1 147 ? -7.958 2.043 13.819 1.00 95.94 147 LYS A N 1
ATOM 1120 C CA . LYS A 1 147 ? -8.386 3.430 13.952 1.00 95.94 147 LYS A CA 1
ATOM 1121 C C . LYS A 1 147 ? -7.513 4.143 14.981 1.00 95.94 147 LYS A C 1
ATOM 1123 O O . LYS A 1 147 ? -7.422 3.727 16.138 1.00 95.94 147 LYS A O 1
ATOM 1128 N N . ASN A 1 148 ? -6.880 5.222 14.553 1.00 94.12 148 ASN A N 1
ATOM 1129 C CA . ASN A 1 148 ? -6.107 6.105 15.396 1.00 94.12 148 ASN A CA 1
ATOM 1130 C C . ASN A 1 148 ? -7.060 6.919 16.280 1.00 94.12 148 ASN A C 1
ATOM 1132 O O . ASN A 1 148 ? -7.953 7.606 15.784 1.00 94.12 148 ASN A O 1
ATOM 1136 N N . ALA A 1 149 ? -6.878 6.850 17.599 1.00 91.56 149 ALA A N 1
ATOM 1137 C CA . ALA A 1 149 ? -7.771 7.513 18.549 1.00 91.56 149 ALA A CA 1
ATOM 1138 C C . ALA A 1 149 ? -7.699 9.050 18.486 1.00 91.56 149 ALA A C 1
ATOM 1140 O O . ALA A 1 149 ? -8.662 9.715 18.857 1.00 91.56 149 ALA A O 1
ATOM 1141 N N . ASN A 1 150 ? -6.578 9.608 18.018 1.00 91.50 150 ASN A N 1
ATOM 1142 C CA . ASN A 1 150 ? -6.351 11.050 17.990 1.00 91.50 150 ASN A CA 1
ATOM 1143 C C . ASN A 1 150 ? -6.845 11.678 16.684 1.00 91.50 150 ASN A C 1
ATOM 1145 O O . ASN A 1 150 ? -7.496 12.718 16.715 1.00 91.50 150 ASN A O 1
ATOM 1149 N N . SER A 1 151 ? -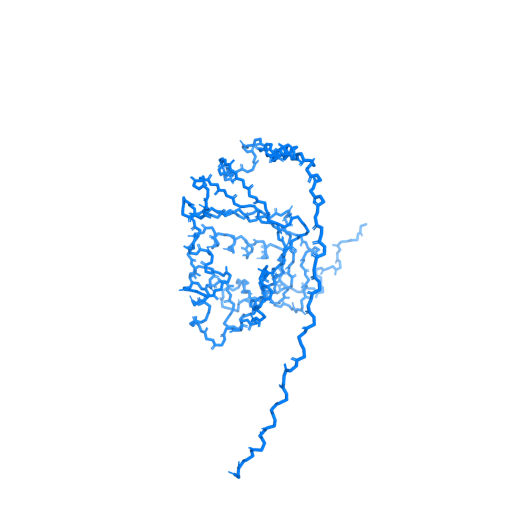6.528 11.067 15.538 1.00 93.06 151 SER A N 1
ATOM 1150 C CA . SER A 1 151 ? -6.895 11.606 14.220 1.00 93.06 151 SER A CA 1
ATOM 1151 C C . SER A 1 151 ? -8.210 11.050 13.675 1.00 93.06 151 SER A C 1
ATOM 1153 O O . SER A 1 151 ? -8.809 11.659 12.794 1.00 93.06 151 SER A O 1
ATOM 1155 N N . GLY A 1 152 ? -8.658 9.887 14.156 1.00 92.69 152 GLY A N 1
ATOM 1156 C CA . GLY A 1 152 ? -9.782 9.150 13.577 1.00 92.69 152 GLY A CA 1
ATOM 1157 C C . GLY A 1 152 ? -9.465 8.447 12.248 1.00 92.69 152 GLY A C 1
ATOM 1158 O O . GLY A 1 152 ? -10.331 7.736 11.732 1.00 92.69 152 GLY A O 1
ATOM 1159 N N . ASP A 1 153 ? -8.245 8.616 11.725 1.00 96.12 153 ASP A N 1
ATOM 1160 C CA . ASP A 1 153 ? -7.732 7.930 10.536 1.00 96.12 153 ASP A CA 1
ATOM 1161 C C . ASP A 1 153 ? -7.408 6.457 10.824 1.00 96.12 153 ASP A C 1
ATOM 1163 O O . ASP A 1 153 ? -7.440 6.008 11.968 1.00 96.12 153 ASP A O 1
ATOM 1167 N N . LEU A 1 154 ? -7.096 5.689 9.779 1.00 97.50 154 LEU A N 1
ATOM 1168 C CA . LEU A 1 154 ? -6.619 4.315 9.907 1.00 97.50 154 LEU A CA 1
ATOM 1169 C C . LEU A 1 154 ? -5.094 4.268 9.790 1.00 97.50 154 LEU A C 1
ATOM 1171 O O . LEU A 1 154 ? -4.545 4.664 8.763 1.00 97.50 154 LEU A O 1
ATOM 1175 N N . ASP A 1 155 ? -4.442 3.715 10.808 1.00 96.38 155 ASP A N 1
ATOM 1176 C CA . ASP A 1 155 ? -3.027 3.356 10.773 1.00 96.38 155 ASP A CA 1
ATOM 1177 C C . ASP A 1 155 ? -2.880 1.903 10.301 1.00 96.38 155 ASP A C 1
ATOM 1179 O O . ASP A 1 155 ? -3.665 1.027 10.686 1.00 96.38 155 ASP A O 1
ATOM 1183 N N . ILE A 1 156 ? -1.851 1.618 9.503 1.00 96.19 156 ILE A N 1
ATOM 1184 C CA . ILE A 1 156 ? -1.520 0.252 9.077 1.00 96.19 156 ILE A CA 1
ATOM 1185 C C . ILE A 1 156 ? -0.758 -0.457 10.207 1.00 96.19 156 ILE A C 1
ATOM 1187 O O . ILE A 1 156 ? 0.335 -0.037 10.589 1.00 96.19 156 ILE A O 1
ATOM 1191 N N . LEU A 1 157 ? -1.326 -1.544 10.734 1.00 93.88 157 LEU A N 1
ATOM 1192 C CA . LEU A 1 157 ? -0.693 -2.444 11.706 1.00 93.88 157 LEU A CA 1
ATOM 1193 C C . LEU A 1 157 ? 0.086 -3.572 11.034 1.00 93.88 157 LEU A C 1
ATOM 1195 O O . LEU A 1 157 ? 1.161 -3.937 11.493 1.00 93.88 157 LEU A O 1
ATOM 1199 N N . VAL A 1 158 ? -0.470 -4.156 9.978 1.00 91.62 158 VAL A N 1
ATOM 1200 C CA . VAL A 1 158 ? 0.166 -5.250 9.240 1.00 91.62 158 VAL A CA 1
ATOM 1201 C C . VAL A 1 158 ? 0.015 -4.965 7.760 1.00 91.62 158 VAL A C 1
ATOM 1203 O O . VAL A 1 158 ? -1.067 -4.586 7.317 1.00 91.62 158 VAL A O 1
ATOM 1206 N N . HIS A 1 159 ? 1.092 -5.144 7.010 1.00 90.62 159 HIS A N 1
ATOM 1207 C CA . HIS A 1 159 ? 1.099 -5.078 5.558 1.00 90.62 159 HIS A CA 1
ATOM 1208 C C . HIS A 1 159 ? 1.753 -6.349 5.039 1.00 90.62 159 HIS A C 1
ATOM 1210 O O . HIS A 1 159 ? 2.931 -6.581 5.291 1.00 90.62 159 HIS A O 1
ATOM 1216 N N . VAL A 1 160 ? 0.972 -7.159 4.331 1.00 88.56 160 VAL A N 1
ATOM 1217 C CA . VAL A 1 160 ? 1.452 -8.344 3.622 1.00 88.56 160 VAL A CA 1
ATOM 1218 C C . VAL A 1 160 ? 1.254 -8.121 2.134 1.00 88.56 160 VAL A C 1
ATOM 1220 O O . VAL A 1 160 ? 0.137 -7.816 1.726 1.00 88.56 160 VAL A O 1
ATOM 1223 N N . ALA A 1 161 ? 2.296 -8.279 1.324 1.00 86.88 161 ALA A N 1
ATOM 1224 C CA . ALA A 1 161 ? 2.184 -8.220 -0.131 1.00 86.88 161 ALA A CA 1
ATOM 1225 C C . ALA A 1 161 ? 2.856 -9.434 -0.782 1.00 86.88 161 ALA A C 1
ATOM 1227 O O . ALA A 1 161 ? 3.964 -9.804 -0.411 1.00 86.88 161 ALA A O 1
ATOM 1228 N N . GLY A 1 162 ? 2.177 -10.045 -1.756 1.00 83.00 162 GLY A N 1
ATOM 1229 C CA . GLY A 1 162 ? 2.633 -11.223 -2.502 1.00 83.00 16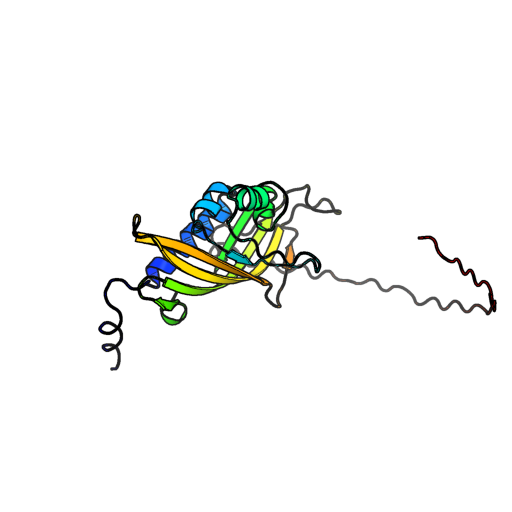2 GLY A CA 1
ATOM 1230 C C . GLY A 1 162 ? 2.480 -11.029 -4.013 1.00 83.00 162 GLY A C 1
ATOM 1231 O O . GLY A 1 162 ? 1.533 -10.373 -4.455 1.00 83.00 162 GLY A O 1
ATOM 1232 N N . LEU A 1 163 ? 3.409 -11.572 -4.810 1.00 85.62 163 LEU A N 1
ATOM 1233 C CA . LEU A 1 163 ? 3.264 -11.574 -6.265 1.00 85.62 163 LEU A CA 1
ATOM 1234 C C . LEU A 1 163 ? 2.108 -12.495 -6.642 1.00 85.62 163 LEU A C 1
ATOM 1236 O O . LEU A 1 163 ? 1.900 -13.553 -6.047 1.00 85.62 163 LEU A O 1
ATOM 1240 N N . THR A 1 164 ? 1.349 -12.079 -7.640 1.00 89.81 164 THR A N 1
ATOM 1241 C CA . THR A 1 164 ? 0.350 -12.943 -8.272 1.00 89.81 164 THR A CA 1
ATOM 1242 C C . THR A 1 164 ? 1.027 -13.882 -9.276 1.00 89.81 164 THR A C 1
ATOM 1244 O O . THR A 1 164 ? 2.179 -13.642 -9.646 1.00 89.81 164 THR A O 1
ATOM 1247 N N . PRO A 1 165 ? 0.339 -14.930 -9.768 1.00 92.12 165 PRO A N 1
ATOM 1248 C CA . PRO A 1 165 ? 0.875 -15.792 -10.823 1.00 92.12 165 PRO A CA 1
ATOM 1249 C C . PRO A 1 165 ? 1.295 -15.053 -12.105 1.00 92.12 165 PRO A C 1
ATOM 1251 O O . PRO A 1 165 ? 2.147 -15.552 -12.829 1.00 92.12 165 PRO A O 1
ATOM 1254 N N . GLN A 1 166 ? 0.729 -13.871 -12.376 1.00 89.75 166 GLN A N 1
ATOM 1255 C CA . GLN A 1 166 ? 1.120 -13.000 -13.489 1.00 89.75 166 GLN A CA 1
ATOM 1256 C C . GLN A 1 166 ? 2.535 -12.418 -13.312 1.00 89.75 166 GLN A C 1
ATOM 1258 O O . GLN A 1 166 ? 3.193 -12.083 -14.288 1.00 89.75 166 GLN A O 1
ATOM 1263 N N . GLY A 1 167 ? 3.032 -12.333 -12.075 1.00 87.62 167 GLY A N 1
ATOM 1264 C CA . GLY A 1 167 ? 4.415 -11.969 -11.787 1.00 87.62 167 GLY A CA 1
ATOM 1265 C C . GLY A 1 167 ? 4.783 -10.534 -12.173 1.00 87.62 167 GLY A C 1
ATOM 1266 O O . GLY A 1 167 ? 4.067 -9.579 -11.857 1.00 87.62 167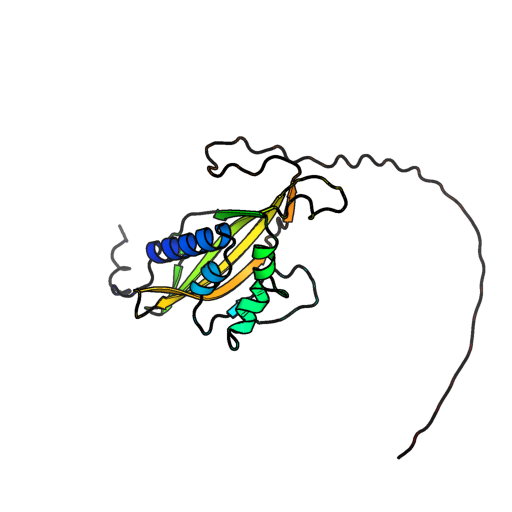 GLY A O 1
ATOM 1267 N N . VAL A 1 168 ? 5.963 -10.394 -12.783 1.00 86.12 168 VAL A N 1
ATOM 1268 C CA . VAL A 1 168 ? 6.568 -9.117 -13.176 1.00 86.12 168 VAL A CA 1
ATOM 1269 C C . VAL A 1 168 ? 6.822 -9.133 -14.675 1.00 86.12 168 VAL A C 1
ATOM 1271 O O . VAL A 1 168 ? 7.510 -10.014 -15.184 1.00 86.12 168 VAL A O 1
ATOM 1274 N N . GLU A 1 169 ? 6.326 -8.113 -15.358 1.00 86.00 169 GLU A N 1
ATOM 1275 C CA . GLU A 1 169 ? 6.496 -7.904 -16.790 1.00 86.00 169 GLU A CA 1
ATOM 1276 C C . GLU A 1 169 ? 7.392 -6.680 -17.031 1.00 86.00 169 GLU A C 1
ATOM 1278 O O . GLU A 1 169 ? 7.358 -5.703 -16.273 1.00 86.00 169 GLU A O 1
ATOM 1283 N N . ARG A 1 170 ? 8.222 -6.727 -18.078 1.00 85.56 170 ARG A N 1
ATOM 1284 C CA . ARG A 1 170 ? 9.112 -5.624 -18.471 1.00 85.56 170 ARG A CA 1
ATOM 1285 C C . ARG A 1 170 ? 8.660 -5.059 -19.807 1.00 85.56 170 ARG A C 1
ATOM 1287 O O . ARG A 1 170 ? 8.456 -5.815 -20.747 1.00 85.56 170 ARG A O 1
ATOM 1294 N N . TYR A 1 171 ? 8.563 -3.738 -19.882 1.00 85.06 171 TYR A N 1
ATOM 1295 C CA . TYR A 1 171 ? 8.108 -3.021 -21.064 1.00 85.06 171 TYR A CA 1
ATOM 1296 C C . TYR A 1 171 ? 9.169 -2.021 -21.515 1.00 85.06 171 TYR A C 1
ATOM 1298 O O . TYR A 1 171 ? 9.667 -1.221 -20.719 1.00 85.06 171 TYR A O 1
ATOM 1306 N N . SER A 1 172 ? 9.488 -2.045 -22.807 1.00 82.88 172 SER A N 1
ATOM 1307 C CA . SER A 1 172 ? 10.178 -0.957 -23.501 1.00 82.88 172 SER A CA 1
ATOM 1308 C C . SER A 1 172 ? 9.120 -0.070 -24.154 1.00 82.88 172 SER A C 1
ATOM 1310 O O . SER A 1 172 ? 8.400 -0.546 -25.028 1.00 82.88 172 SER A O 1
ATOM 1312 N N . GLY A 1 173 ? 8.985 1.190 -23.741 1.00 77.31 173 GLY A N 1
ATOM 1313 C CA . GLY A 1 173 ? 7.962 2.065 -24.316 1.00 77.31 173 GLY A CA 1
ATOM 1314 C C . GLY A 1 173 ? 7.543 3.222 -23.423 1.00 77.31 173 GLY A C 1
ATOM 1315 O O . GLY A 1 173 ? 8.219 3.563 -22.450 1.00 77.31 173 GLY A O 1
ATOM 1316 N N . GLU A 1 174 ? 6.425 3.839 -23.794 1.00 82.19 174 GLU A N 1
ATOM 1317 C CA . GLU A 1 174 ? 5.866 4.979 -23.078 1.00 82.19 174 GLU A CA 1
ATOM 1318 C C . GLU A 1 174 ? 5.279 4.549 -21.733 1.00 82.19 174 GLU A C 1
ATOM 1320 O O . GLU A 1 174 ? 4.605 3.528 -21.612 1.00 82.19 174 GLU A O 1
ATOM 1325 N N . TRP A 1 175 ? 5.563 5.349 -20.708 1.00 86.94 175 TRP A N 1
ATOM 1326 C CA . TRP A 1 175 ? 4.953 5.211 -19.391 1.00 86.94 175 TRP A CA 1
ATOM 1327 C C . TRP A 1 175 ? 3.424 5.300 -19.520 1.00 86.94 175 TRP A C 1
ATOM 1329 O O . TRP A 1 175 ? 2.955 6.176 -20.252 1.00 86.94 175 TRP A O 1
ATOM 1339 N N . PRO A 1 176 ? 2.647 4.451 -18.822 1.00 85.69 176 PRO A N 1
ATOM 1340 C CA . PRO A 1 176 ? 1.189 4.525 -18.883 1.00 85.69 176 PRO A CA 1
ATOM 1341 C C . PRO A 1 176 ? 0.718 5.931 -18.496 1.00 85.69 176 PRO A C 1
ATOM 1343 O O . PRO A 1 176 ? 1.222 6.495 -17.522 1.00 85.69 176 PRO A O 1
ATOM 1346 N N . ALA A 1 177 ? -0.242 6.500 -19.233 1.00 83.62 177 ALA A N 1
ATOM 1347 C CA . ALA A 1 177 ? -0.794 7.801 -18.859 1.00 83.62 177 ALA A CA 1
ATOM 1348 C C . ALA A 1 177 ? -1.406 7.737 -17.458 1.00 83.62 177 ALA A C 1
ATOM 1350 O O . ALA A 1 177 ? -1.827 6.674 -16.996 1.00 83.62 177 ALA A O 1
ATOM 1351 N N . ASP A 1 178 ? -1.457 8.877 -16.777 1.00 76.94 178 ASP A N 1
ATOM 1352 C CA . ASP A 1 178 ? -1.988 8.952 -15.416 1.00 76.94 178 ASP A CA 1
ATOM 1353 C C . ASP A 1 178 ? -3.491 8.612 -15.365 1.00 76.94 178 ASP A C 1
ATOM 1355 O O . ASP A 1 178 ? -3.961 8.101 -14.347 1.00 76.94 178 ASP A O 1
ATOM 1359 N N . ASP A 1 179 ? -4.212 8.791 -16.477 1.00 68.94 179 ASP A N 1
ATOM 1360 C CA . ASP A 1 179 ? -5.624 8.440 -16.634 1.00 68.94 179 ASP A CA 1
ATOM 1361 C C . ASP A 1 179 ? -5.789 7.181 -17.516 1.00 68.94 179 ASP A C 1
ATOM 1363 O O . ASP A 1 179 ? -5.416 7.204 -18.695 1.00 68.94 179 ASP A O 1
ATOM 1367 N N . PRO A 1 180 ? -6.307 6.059 -16.974 1.00 54.62 180 PRO A N 1
ATOM 1368 C CA . PRO A 1 180 ? -6.532 4.843 -17.753 1.00 54.62 180 PRO A CA 1
ATOM 1369 C C . PRO A 1 180 ? -7.594 5.010 -18.850 1.00 54.62 180 PRO A C 1
ATOM 1371 O O . PRO A 1 180 ? -7.607 4.208 -19.781 1.00 54.62 180 PRO A O 1
ATOM 1374 N N . ASP A 1 181 ? -8.446 6.041 -18.790 1.00 56.47 181 ASP A N 1
ATOM 1375 C CA . ASP A 1 181 ? -9.456 6.290 -19.825 1.00 56.47 181 ASP A CA 1
ATOM 1376 C C . ASP A 1 181 ? -8.866 6.946 -21.095 1.00 56.47 181 ASP A C 1
ATOM 1378 O O . ASP A 1 181 ? -9.571 7.095 -22.096 1.00 56.47 181 ASP A O 1
ATOM 1382 N N . GLU A 1 182 ? -7.578 7.324 -21.092 1.00 50.94 182 GLU A N 1
ATOM 1383 C CA . GLU A 1 182 ? -6.966 8.125 -22.164 1.00 50.94 182 GLU A CA 1
ATOM 1384 C C . GLU A 1 182 ? -6.011 7.356 -23.10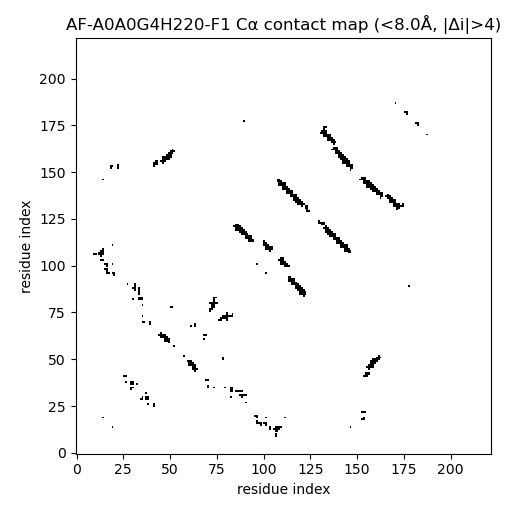4 1.00 50.94 182 GLU A C 1
ATOM 1386 O O . GLU A 1 182 ? -5.533 7.937 -24.080 1.00 50.94 182 GLU A O 1
ATOM 1391 N N . VAL A 1 183 ? -5.737 6.056 -22.895 1.00 48.62 183 VAL A N 1
ATOM 1392 C CA . VAL A 1 183 ? -4.743 5.327 -23.720 1.00 48.62 183 VAL A CA 1
ATOM 1393 C C . VAL A 1 183 ? -5.186 3.924 -24.121 1.00 48.62 183 VAL A C 1
ATOM 1395 O O . VAL A 1 183 ? -5.616 3.123 -23.297 1.00 48.62 183 VAL A O 1
ATOM 1398 N N . ALA A 1 184 ? -5.014 3.606 -25.406 1.00 50.41 184 ALA A N 1
ATOM 1399 C CA . ALA A 1 184 ? -5.114 2.247 -25.924 1.00 50.41 184 ALA A CA 1
ATOM 1400 C C . ALA A 1 184 ? -4.014 1.363 -25.308 1.00 50.41 184 ALA A C 1
ATOM 1402 O O . ALA A 1 184 ? -2.857 1.782 -25.246 1.00 50.41 184 ALA A O 1
ATOM 1403 N N . GLU A 1 185 ? -4.368 0.153 -24.862 1.00 52.41 185 GLU A N 1
ATOM 1404 C CA . GLU A 1 185 ? -3.405 -0.801 -24.298 1.00 52.41 185 GLU A CA 1
ATOM 1405 C C . GLU A 1 185 ? -2.252 -1.044 -25.294 1.00 52.41 185 GLU A C 1
ATOM 1407 O O . GLU A 1 185 ? -2.517 -1.410 -26.444 1.00 52.41 185 GLU A O 1
ATOM 1412 N N . PRO A 1 186 ? -0.979 -0.834 -24.902 1.00 52.31 186 PRO A N 1
ATOM 1413 C CA . PRO A 1 186 ? 0.142 -1.146 -25.775 1.00 52.31 186 PRO A CA 1
ATOM 1414 C C . PRO A 1 186 ? 0.188 -2.658 -26.006 1.00 52.31 186 PRO A C 1
ATOM 1416 O O . PRO A 1 186 ? 0.124 -3.442 -25.057 1.00 52.31 186 PRO A O 1
ATOM 1419 N N . GLU A 1 187 ? 0.300 -3.071 -27.270 1.00 57.97 187 GLU A N 1
ATOM 1420 C CA . GLU A 1 187 ? 0.427 -4.488 -27.602 1.00 57.97 187 GLU A CA 1
ATOM 1421 C C . GLU A 1 187 ? 1.691 -5.056 -26.933 1.00 57.97 187 GLU A C 1
ATOM 1423 O O . GLU A 1 187 ? 2.771 -4.470 -27.073 1.00 57.97 187 GLU A O 1
ATOM 1428 N N . PRO A 1 188 ? 1.595 -6.177 -26.191 1.00 52.78 188 PRO A N 1
ATOM 1429 C CA . PRO A 1 188 ? 2.767 -6.793 -25.592 1.00 52.78 188 PRO A CA 1
ATOM 1430 C C . PRO A 1 188 ? 3.717 -7.215 -26.711 1.00 52.78 188 PRO A C 1
ATOM 1432 O O . PRO A 1 188 ? 3.352 -8.012 -27.581 1.00 52.78 188 PRO A O 1
ATOM 1435 N N . THR A 1 189 ? 4.946 -6.701 -26.690 1.00 51.53 189 THR A N 1
ATOM 1436 C CA . THR A 1 189 ? 6.007 -7.174 -27.574 1.00 51.53 189 THR A CA 1
ATOM 1437 C C . THR A 1 189 ? 6.294 -8.628 -27.231 1.00 51.53 189 THR A C 1
ATOM 1439 O O . THR A 1 189 ? 6.963 -8.943 -26.248 1.00 51.53 189 THR A O 1
ATOM 1442 N N . LYS A 1 190 ? 5.762 -9.542 -28.047 1.00 49.62 190 LYS A N 1
ATOM 1443 C CA . LYS A 1 190 ? 6.251 -10.914 -28.089 1.00 49.62 190 LYS A CA 1
ATOM 1444 C C . LYS A 1 190 ? 7.706 -10.832 -28.530 1.00 49.62 190 LYS A C 1
ATOM 1446 O O . LYS A 1 190 ? 7.979 -10.437 -29.659 1.00 49.62 190 LYS A O 1
ATOM 1451 N N . GLU A 1 191 ? 8.631 -11.174 -27.642 1.00 48.38 191 GLU A N 1
ATOM 1452 C CA . GLU A 1 191 ? 9.967 -11.566 -28.074 1.00 48.38 191 GLU A CA 1
ATOM 1453 C C . GLU A 1 191 ? 9.790 -12.780 -28.995 1.00 48.38 191 GLU A C 1
ATOM 1455 O O . GLU A 1 191 ? 9.541 -13.899 -28.543 1.00 48.38 191 GLU A O 1
ATOM 1460 N N . GLU A 1 192 ? 9.834 -12.544 -30.305 1.00 43.25 192 GLU A N 1
ATOM 1461 C CA . GLU A 1 192 ? 9.985 -13.594 -31.303 1.00 43.25 192 GLU A CA 1
ATOM 1462 C C . GLU A 1 192 ? 11.373 -14.207 -31.108 1.00 43.25 192 GLU A C 1
ATOM 1464 O O . GLU A 1 192 ? 12.378 -13.762 -31.656 1.00 43.25 192 GLU A O 1
ATOM 1469 N N . GLY A 1 193 ? 11.428 -15.228 -30.257 1.00 47.53 193 GLY A N 1
ATOM 1470 C CA . GLY A 1 193 ? 12.553 -16.140 -30.164 1.00 47.53 193 GLY A CA 1
ATOM 1471 C C . GLY A 1 193 ? 12.594 -17.060 -31.381 1.00 47.53 193 GLY A C 1
ATOM 1472 O O . GLY A 1 193 ? 12.363 -18.257 -31.245 1.00 47.53 193 GLY A O 1
ATOM 1473 N N . GLU A 1 194 ? 12.902 -16.523 -32.561 1.00 50.84 194 GLU A N 1
ATOM 1474 C CA . GLU A 1 194 ? 13.420 -17.319 -33.676 1.00 50.84 194 GLU A CA 1
ATOM 1475 C C . GLU A 1 194 ? 14.947 -17.355 -33.581 1.00 50.84 194 GLU A C 1
ATOM 1477 O O . GLU A 1 194 ? 15.681 -16.604 -34.217 1.00 50.84 194 GLU A O 1
ATOM 1482 N N . GLY A 1 195 ? 15.425 -18.242 -32.712 1.00 45.81 195 GLY A N 1
ATOM 1483 C CA . GLY A 1 195 ? 16.802 -18.716 -32.701 1.00 45.81 195 GLY A CA 1
ATOM 1484 C C . GLY A 1 195 ? 16.829 -20.169 -33.151 1.00 45.81 195 GLY A C 1
ATOM 1485 O O . GLY A 1 195 ? 16.979 -21.066 -32.325 1.00 45.81 195 GLY A O 1
ATOM 1486 N N . GLU A 1 196 ? 16.644 -20.403 -34.450 1.00 51.81 196 GLU A N 1
ATOM 1487 C CA . GLU A 1 196 ? 16.894 -21.694 -35.091 1.00 51.81 196 GLU A CA 1
ATOM 1488 C C . GLU A 1 196 ? 18.413 -21.949 -35.068 1.00 51.81 196 GLU A C 1
ATOM 1490 O O . GLU A 1 196 ? 19.173 -21.495 -35.920 1.00 51.81 196 GLU A O 1
ATOM 1495 N N . GLY A 1 197 ? 18.875 -22.584 -33.989 1.00 46.59 197 GLY A N 1
ATOM 1496 C CA . GLY A 1 197 ? 20.264 -22.978 -33.784 1.00 46.59 197 GLY A CA 1
ATOM 1497 C C . GLY A 1 197 ? 20.471 -24.437 -34.167 1.00 46.59 197 GLY A C 1
ATOM 1498 O O . GLY A 1 197 ? 20.069 -25.338 -33.432 1.00 46.59 197 GLY A O 1
ATOM 1499 N N . ASP A 1 198 ? 21.100 -24.629 -35.323 1.00 54.41 198 ASP A N 1
ATOM 1500 C CA . ASP A 1 198 ? 21.569 -25.883 -35.910 1.00 54.41 198 ASP A CA 1
ATOM 1501 C C . ASP A 1 198 ? 22.052 -26.937 -34.897 1.00 54.41 198 ASP A C 1
ATOM 1503 O O . ASP A 1 198 ? 22.946 -26.709 -34.075 1.00 54.41 198 ASP A O 1
ATOM 1507 N N . LYS A 1 199 ? 21.529 -28.158 -35.053 1.00 51.84 199 LYS A N 1
ATOM 1508 C CA . LYS A 1 199 ? 22.128 -29.380 -34.513 1.00 51.84 199 LYS A CA 1
ATOM 1509 C C . LYS A 1 199 ? 23.469 -29.629 -35.208 1.00 51.84 199 LYS A C 1
ATOM 1511 O O . LYS A 1 199 ? 23.495 -30.075 -36.352 1.00 51.84 199 LYS A O 1
ATOM 1516 N N . LYS A 1 200 ? 24.574 -29.444 -34.487 1.00 55.44 200 LYS A N 1
ATOM 1517 C CA . LYS A 1 200 ? 25.819 -30.170 -34.761 1.00 55.44 200 LYS A CA 1
ATOM 1518 C C . LYS A 1 200 ? 25.966 -31.310 -33.764 1.00 55.44 200 LYS A C 1
ATOM 1520 O O . LYS A 1 200 ? 26.207 -31.090 -32.581 1.00 55.44 200 LYS A O 1
ATOM 1525 N N . GLU A 1 201 ? 25.778 -32.521 -34.276 1.00 52.53 201 GLU A N 1
ATOM 1526 C CA . GLU A 1 201 ? 26.361 -33.736 -33.721 1.00 52.53 201 GLU A CA 1
ATOM 1527 C C . GLU A 1 201 ? 27.885 -33.609 -33.800 1.00 52.53 201 GLU A C 1
ATOM 1529 O O . GLU A 1 201 ? 28.433 -33.478 -34.892 1.00 52.53 201 GLU A O 1
ATOM 1534 N N . ASP A 1 202 ? 28.556 -33.655 -32.654 1.00 58.94 202 ASP A N 1
ATOM 1535 C CA . ASP A 1 202 ? 29.970 -34.002 -32.576 1.00 58.94 202 ASP A CA 1
ATOM 1536 C C . ASP A 1 202 ? 30.098 -35.183 -31.606 1.00 58.94 202 ASP A C 1
ATOM 1538 O O . ASP A 1 202 ? 30.065 -35.042 -30.383 1.00 58.94 202 ASP A O 1
ATOM 1542 N N . ASP A 1 203 ? 30.215 -36.371 -32.199 1.00 52.62 203 ASP A N 1
ATOM 1543 C CA . ASP A 1 203 ? 30.786 -37.563 -31.585 1.00 52.62 203 ASP A CA 1
ATOM 1544 C C . ASP A 1 203 ? 32.232 -37.275 -31.151 1.00 52.62 203 ASP A C 1
ATOM 1546 O O . ASP A 1 203 ? 33.072 -36.941 -31.994 1.00 52.62 203 ASP A O 1
ATOM 1550 N N . LYS A 1 204 ? 32.569 -37.497 -29.871 1.00 60.12 204 LYS A N 1
ATOM 1551 C CA . LYS A 1 204 ? 33.918 -37.955 -29.488 1.00 60.12 204 LYS A CA 1
ATOM 1552 C C . LYS A 1 204 ? 34.031 -38.484 -28.052 1.00 60.12 204 LYS A C 1
ATOM 1554 O O . LYS A 1 204 ? 33.935 -37.734 -27.091 1.00 60.12 204 LYS A O 1
ATOM 1559 N N . ALA A 1 205 ? 34.314 -39.787 -28.002 1.00 48.44 205 ALA A N 1
ATOM 1560 C CA . ALA A 1 205 ? 35.367 -40.475 -27.246 1.00 48.44 205 ALA A CA 1
ATOM 1561 C C . ALA A 1 205 ? 35.525 -40.236 -25.728 1.00 48.44 205 ALA A C 1
ATOM 1563 O O . ALA A 1 205 ? 35.941 -39.172 -25.282 1.00 48.44 205 ALA A O 1
ATOM 1564 N N . GLU A 1 206 ? 35.279 -41.325 -24.985 1.00 51.19 206 GLU A N 1
ATOM 1565 C CA . GLU A 1 206 ? 36.188 -41.950 -24.002 1.00 51.19 206 GLU A CA 1
ATOM 1566 C C . GLU A 1 206 ? 37.367 -41.105 -23.482 1.00 51.19 206 GLU A C 1
ATOM 1568 O O . GLU A 1 206 ? 38.276 -40.776 -24.238 1.00 51.19 206 GLU A O 1
ATOM 1573 N N . GLU A 1 207 ? 37.453 -40.940 -22.158 1.00 56.28 207 GLU A N 1
ATOM 1574 C CA . GLU A 1 207 ? 38.592 -41.493 -21.413 1.00 56.28 207 GLU A CA 1
ATOM 1575 C C . GLU A 1 207 ? 38.290 -41.605 -19.910 1.00 56.28 207 GLU A C 1
ATOM 1577 O O . GLU A 1 207 ? 37.860 -40.660 -19.246 1.00 56.28 207 GLU A O 1
ATOM 1582 N N . ASP A 1 208 ? 38.554 -42.804 -19.396 1.00 52.16 208 ASP A N 1
ATOM 1583 C CA . ASP A 1 208 ? 38.714 -43.139 -17.989 1.00 52.16 208 ASP A CA 1
ATOM 1584 C C . ASP A 1 208 ? 39.703 -42.206 -17.277 1.00 52.16 208 ASP A C 1
ATOM 1586 O O . ASP A 1 208 ? 40.769 -41.895 -17.812 1.00 52.16 208 ASP A O 1
ATOM 1590 N N . LYS A 1 209 ? 39.439 -41.911 -15.997 1.00 57.38 209 LYS A N 1
ATOM 1591 C CA . LYS A 1 209 ? 40.474 -42.019 -14.954 1.00 57.38 209 LYS A CA 1
ATOM 1592 C C . LYS A 1 209 ? 39.891 -42.021 -13.546 1.00 57.38 209 LYS A C 1
ATOM 1594 O O . LYS A 1 209 ? 39.402 -41.020 -13.032 1.00 57.38 209 LYS A O 1
ATOM 1599 N N . ALA A 1 210 ? 40.028 -43.189 -12.927 1.00 51.34 210 ALA A N 1
ATOM 1600 C CA . ALA A 1 210 ? 40.028 -43.388 -11.493 1.00 51.34 210 ALA A CA 1
ATOM 1601 C C . ALA A 1 210 ? 41.091 -42.503 -10.818 1.00 51.34 210 ALA A C 1
ATOM 1603 O O . ALA A 1 210 ? 42.218 -42.385 -11.302 1.00 51.34 210 ALA A O 1
ATOM 1604 N N . GLY A 1 211 ? 40.724 -41.924 -9.679 1.00 52.78 211 GLY A N 1
ATOM 1605 C CA . GLY A 1 211 ? 41.627 -41.241 -8.762 1.00 52.78 211 GLY A CA 1
ATOM 1606 C C . GLY A 1 211 ? 41.228 -41.578 -7.334 1.00 52.78 211 GLY A C 1
ATOM 1607 O O . GLY A 1 211 ? 40.377 -40.913 -6.753 1.00 52.78 211 GLY A O 1
ATOM 1608 N N . GLU A 1 212 ? 41.810 -42.659 -6.817 1.00 49.25 212 GLU A N 1
ATOM 1609 C CA . GLU A 1 212 ? 41.896 -42.967 -5.390 1.00 49.25 212 GLU A CA 1
ATOM 1610 C C . GLU A 1 212 ? 42.801 -41.955 -4.665 1.00 49.25 212 GLU A C 1
ATOM 1612 O O . GLU A 1 212 ? 43.748 -41.426 -5.247 1.00 49.25 212 GLU A O 1
ATOM 1617 N N . GLY A 1 213 ? 42.557 -41.780 -3.364 1.00 45.03 213 GLY A N 1
ATOM 1618 C CA . GLY A 1 213 ? 43.442 -41.092 -2.416 1.00 45.03 213 GLY A CA 1
ATOM 1619 C C . GLY A 1 213 ? 42.830 -39.786 -1.891 1.00 45.03 213 GLY A C 1
ATOM 1620 O O . GLY A 1 213 ? 42.280 -39.006 -2.649 1.00 45.03 213 GLY A O 1
ATOM 1621 N N . GLU A 1 214 ? 42.871 -39.445 -0.609 1.00 52.06 214 GLU A N 1
ATOM 1622 C CA . GLU A 1 214 ? 43.699 -39.967 0.464 1.00 52.06 214 GLU A CA 1
ATOM 1623 C C . GLU A 1 214 ? 43.096 -39.525 1.806 1.00 52.06 214 GLU A C 1
ATOM 1625 O O . GLU A 1 214 ? 42.596 -38.414 1.982 1.00 52.06 214 GLU A O 1
ATOM 1630 N N . GLU A 1 215 ? 43.149 -40.451 2.745 1.00 53.91 215 GLU A N 1
ATOM 1631 C CA . GLU A 1 215 ? 42.818 -40.358 4.155 1.00 53.91 215 GLU A CA 1
ATOM 1632 C C . GLU A 1 215 ? 43.754 -39.374 4.885 1.00 53.91 215 GLU A C 1
ATOM 1634 O O . GLU A 1 215 ? 44.970 -39.525 4.808 1.00 53.91 215 GLU A O 1
ATOM 1639 N N . LYS A 1 216 ? 43.227 -38.421 5.674 1.00 60.81 216 LYS A N 1
ATOM 1640 C CA . LYS A 1 216 ? 43.973 -37.846 6.812 1.00 60.81 216 LYS A CA 1
ATOM 1641 C C . LYS A 1 216 ? 43.093 -37.606 8.037 1.00 60.81 216 LYS A C 1
ATOM 1643 O O . LYS A 1 216 ? 42.284 -36.685 8.091 1.00 60.81 216 LYS A O 1
ATOM 1648 N N . LYS A 1 217 ? 43.345 -38.450 9.041 1.00 56.44 217 LYS A N 1
ATOM 1649 C CA . LYS A 1 217 ? 43.131 -38.221 10.474 1.00 56.44 217 LYS A CA 1
ATOM 1650 C C . LYS A 1 217 ? 44.011 -37.079 11.002 1.00 56.44 217 LYS A C 1
ATOM 1652 O O . LYS A 1 217 ? 45.174 -36.983 10.619 1.00 56.44 217 LYS A O 1
ATOM 1657 N N . ALA A 1 218 ? 43.475 -36.344 11.973 1.00 59.69 218 ALA A N 1
ATOM 1658 C CA . ALA A 1 218 ? 44.155 -35.753 13.137 1.00 59.69 218 ALA A CA 1
ATOM 1659 C C . ALA A 1 218 ? 43.016 -35.353 14.112 1.00 59.69 218 ALA A C 1
ATOM 1661 O O . ALA A 1 218 ? 42.157 -34.567 13.727 1.00 59.69 218 ALA A O 1
ATOM 1662 N N . GLU A 1 219 ? 42.752 -36.021 15.247 1.00 57.69 219 GLU A N 1
ATOM 1663 C CA . GLU A 1 219 ? 43.485 -35.911 16.532 1.00 57.69 219 GLU A CA 1
ATOM 1664 C C . GLU A 1 219 ? 44.056 -34.492 16.702 1.00 57.69 219 GLU A C 1
ATOM 1666 O O . GLU A 1 219 ? 44.981 -34.121 15.997 1.00 57.69 219 GLU A O 1
ATOM 1671 N N . GLY A 1 220 ? 43.498 -33.576 17.493 1.00 57.78 220 GLY A N 1
ATOM 1672 C CA . GLY A 1 220 ? 43.015 -33.684 18.868 1.00 57.78 220 GLY A CA 1
ATOM 1673 C C . GLY A 1 220 ? 43.958 -32.841 19.735 1.00 57.78 220 GLY A C 1
ATOM 1674 O O . GLY A 1 220 ? 45.161 -33.052 19.649 1.00 57.78 220 GLY A O 1
ATOM 1675 N N . GLN A 1 221 ? 43.453 -31.894 20.531 1.00 50.84 221 GLN A N 1
ATOM 1676 C CA . GLN A 1 221 ? 44.106 -31.462 21.773 1.00 50.84 221 GLN A CA 1
ATOM 1677 C C . GLN A 1 221 ? 43.172 -30.607 22.643 1.00 50.84 221 GLN A C 1
ATOM 1679 O O . GLN A 1 221 ? 42.270 -29.947 22.132 1.00 50.84 221 GLN A O 1
ATOM 1684 N N . GLU A 1 222 ? 43.417 -30.766 23.943 1.00 60.44 222 GLU A N 1
ATOM 1685 C CA . GLU A 1 222 ? 42.679 -30.427 25.173 1.00 60.44 222 GLU A CA 1
ATOM 1686 C C . GLU A 1 222 ? 42.119 -29.008 25.331 1.00 60.44 222 GLU A C 1
ATOM 1688 O O . GLU A 1 222 ? 42.761 -28.034 24.879 1.00 60.44 222 GLU A O 1
#

Nearest PDB structures (foldseek):
  5std-assembly1_A  TM=6.949E-01  e=1.135E-04  Pyricularia grisea
  7jmv-assembly1_A  TM=6.579E-01  e=4.896E-04  Madurella mycetomatis
  6baq-assembly6_F  TM=2.785E-01  e=8.155E-02  Mus musculus
  6baq-assembly1_A  TM=3.192E-01  e=1.694E-01  Mus musculus
  5wd6-assembly1_A  TM=2.967E-01  e=9.904E-01  Bos taurus

Organism: Vitrella brassicaformis (strain CCMP3155) (NCBI:txid1169540)

Radius of gyration: 25.55 Å; Cα contacts (8 Å, |Δi|>4): 329; chains: 1; bounding box: 80×55×61 Å

pLDDT: mean 72.4, std 21.26, range [31.88, 97.75]

Secondary structure (DSSP, 8-state):
---SSSTTTS-TTSPPHHHHHHHHHHHHHHHHTT-HHHHHTTEEEEEEEE----STT----EETT-HHHHHHIIIIISTTHHHHH-SEEEEEESS---GGGEEEEETTEEEEEEEEEEEEE--GGG-TT----EEEEEEEEEEEEEE-TTT-PEEEEEEEEEEEEEEEEEE-SPPPPS-GGG-PPPPP----------------------------------

Mean predicted aligned error: 14.13 Å

Solvent-accessible surface area (backbone atoms only — not comparable to full-atom values): 13728 Å² total; per-residue (Å²): 143,88,86,79,70,67,68,79,77,52,55,99,64,46,77,46,38,67,57,50,44,50,43,52,50,52,51,48,53,19,57,52,63,53,39,61,71,55,45,56,68,44,43,39,79,75,19,36,48,43,68,69,76,88,62,101,81,69,96,62,84,47,61,41,87,42,74,63,52,64,49,32,20,40,69,74,76,39,85,58,22,52,46,67,54,36,75,46,51,47,76,45,66,76,65,82,70,42,71,89,43,51,47,72,79,48,56,52,25,32,37,37,60,52,48,35,39,39,36,41,23,50,48,66,85,66,48,102,76,70,61,60,39,38,34,45,34,34,32,36,40,37,40,31,36,35,54,35,89,86,80,69,46,60,27,33,41,33,39,41,34,41,67,38,96,82,32,73,46,80,44,80,61,82,76,81,65,96,51,78,92,76,60,81,82,78,78,79,81,74,80,79,82,81,72,91,72,79,89,76,87,76,90,76,79,90,80,89,79,90,77,86,84,81,92,80,91,74,87,86,83,135

Foldseek 3Di:
DPDPPVDVVQDPLADDLVLVLVLVVQCQCQLQVLPLVSNVVQADQFAWEADADPDPPDPDGDTNPDPVVSVCCCVPDHDVVVSNQFPGKHKAWPDRGDPVQWADPDSFKTKGKGKIKMKTWSPQVPDPVRAGWIKIFIKIKMFIWGQDPPPRHTHTRYIHMYGDPVGMDIDRDDDDDNDPVPDDDPDPPDPPPPPPDDDDDDDDDDDDDDDDDDDDDDDDDD

Sequence (222 aa):
MFNFITDAVFGPANVTPEQVKVARTKWTKAMESLKPEEVVKLYAPQALLLGLEQEAETERCVGRQDPGVLQCICQGQGAVCAVCAWKRVKVEWAADVTAEDVIHLETTSAVYSSYFTLYTDKGETGGLLGGGGFTKTHAKVSFTYKKNANSGDLDILVHVAGLTPQGVERYSGEWPADDPDEVAEPEPTKEEGEGEGDKKEDDKAEEDKAGEGEEKKAEGQE